Protein AF-A0A3N8ABC1-F1 (afdb_monomer_lite)

Radius of gyration: 19.41 Å; chains: 1; bounding box: 63×40×47 Å

Sequence (238 aa):
MPDSTFAELVAFARASSATRVNADGQTETVGPDVPRIDFDPVTKAGRGLLLEHAGMNTDGSARAADHAAVILNPDWFNPARGVWLVSFEFPGAGTHTVIELTSPAAQFGVRVVDGTVYAFYGDVQFAFDTAIVDQVALVVIACGQTGVRAGRNGVTAQLSAARVQRVTDVRLGESAAAVAQLDGRMVSFRYIGHEASTSEVIAYATPDEWAEISDFVMQTYGDEFLALEAQLDNAING

pLDDT: mean 88.77, std 12.47, range [46.03, 98.38]

Secondary structure (DSSP, 8-state):
-PPPPHHHHEEEE-SS-EEEE-TTS-EEEE-TT---EEE-TTT--EEEEEE--SEE-TTS-EEPPPEEEE---TTT--TTSEEEEEEEEB--SSEEEEEEEE-SS-EEEEEEETTEEEEEETTEEEEEEEPPBTSEEEEEEEEETTEEEEEETTEEEEEESS------EEEESB-TTSS-B--EEEEEEEEE-S---HHHHHHHHS--HHHHHHHHHHHHHTTHHHHHHHHHHHHHH-

Structure (mmCIF, N/CA/C/O backbone):
data_AF-A0A3N8ABC1-F1
#
_entry.id   AF-A0A3N8ABC1-F1
#
loop_
_atom_site.group_PDB
_atom_site.id
_atom_site.type_symbol
_atom_site.label_atom_id
_atom_site.label_alt_id
_atom_site.label_comp_id
_atom_site.label_asym_id
_atom_site.label_entity_id
_atom_site.label_seq_id
_atom_site.pdbx_PDB_ins_code
_atom_site.Cartn_x
_atom_site.Cartn_y
_atom_site.Cartn_z
_atom_site.occupancy
_atom_site.B_iso_or_equiv
_atom_site.auth_seq_id
_atom_site.auth_comp_id
_atom_site.auth_asym_id
_atom_site.auth_atom_id
_atom_site.pdbx_PDB_model_num
ATOM 1 N N . MET A 1 1 ? -11.727 -24.241 -7.291 1.00 46.03 1 MET A N 1
ATOM 2 C CA . MET A 1 1 ? -10.276 -24.360 -7.037 1.00 46.03 1 MET A CA 1
ATOM 3 C C . MET A 1 1 ? -10.072 -24.142 -5.547 1.00 46.03 1 MET A C 1
ATOM 5 O O . MET A 1 1 ? -10.923 -23.463 -4.984 1.00 46.03 1 MET A O 1
ATOM 9 N N . PRO A 1 2 ? -9.063 -24.742 -4.898 1.00 55.25 2 PRO A N 1
ATOM 10 C CA . PRO A 1 2 ? -8.705 -24.322 -3.547 1.00 55.25 2 PRO A CA 1
ATOM 11 C C . PRO A 1 2 ? -8.333 -22.834 -3.560 1.00 55.25 2 PRO A C 1
ATOM 13 O O . PRO A 1 2 ? -7.806 -22.347 -4.564 1.00 55.25 2 PRO A O 1
ATOM 16 N N . ASP A 1 3 ? -8.644 -22.132 -2.476 1.00 71.31 3 ASP A N 1
ATOM 17 C CA . ASP A 1 3 ? -8.234 -20.741 -2.303 1.00 71.31 3 ASP A CA 1
ATOM 18 C C . ASP A 1 3 ? -6.704 -20.666 -2.275 1.00 71.31 3 ASP A C 1
ATOM 20 O O . ASP A 1 3 ? -6.046 -21.487 -1.629 1.00 71.31 3 ASP A O 1
ATOM 24 N N . SER A 1 4 ? -6.136 -19.705 -3.003 1.00 72.88 4 SER A N 1
ATOM 25 C CA . SER A 1 4 ? -4.692 -19.480 -3.011 1.00 72.88 4 SER A CA 1
ATOM 26 C C . SER A 1 4 ? -4.209 -19.077 -1.620 1.00 72.88 4 SER A C 1
ATOM 28 O O . SER A 1 4 ? -4.815 -18.244 -0.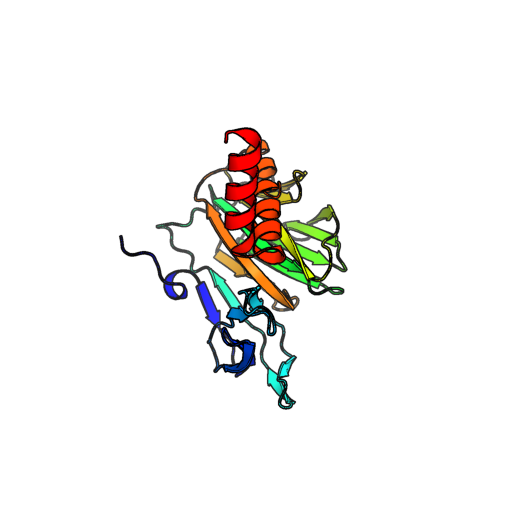944 1.00 72.88 4 SER A O 1
ATOM 30 N N . THR A 1 5 ? -3.086 -19.643 -1.196 1.00 79.12 5 THR A N 1
ATOM 31 C CA . THR A 1 5 ? -2.413 -19.261 0.045 1.00 79.12 5 THR A CA 1
ATOM 32 C C . THR A 1 5 ? -1.697 -17.918 -0.112 1.00 79.12 5 THR A C 1
ATOM 34 O O . THR A 1 5 ? -1.371 -17.490 -1.220 1.00 79.12 5 THR A O 1
ATOM 37 N N . PHE A 1 6 ? -1.383 -17.255 1.007 1.00 76.94 6 PHE A N 1
ATOM 38 C CA . PHE A 1 6 ? -0.616 -16.003 0.983 1.00 76.94 6 PHE A CA 1
ATOM 39 C C . PHE A 1 6 ? 0.717 -16.153 0.233 1.00 76.94 6 PHE A C 1
ATOM 41 O O . PHE A 1 6 ? 1.038 -15.315 -0.601 1.00 76.94 6 PHE A O 1
ATOM 48 N N . ALA A 1 7 ? 1.455 -17.242 0.469 1.00 82.56 7 ALA A N 1
ATOM 49 C CA . ALA A 1 7 ? 2.759 -17.486 -0.153 1.00 82.56 7 ALA A CA 1
ATOM 50 C C . ALA A 1 7 ? 2.687 -17.758 -1.670 1.00 82.56 7 ALA A C 1
ATOM 52 O O . ALA A 1 7 ? 3.699 -17.658 -2.358 1.00 82.56 7 ALA A O 1
ATOM 53 N N . GLU A 1 8 ? 1.507 -18.087 -2.204 1.00 84.56 8 GLU A N 1
ATOM 54 C CA . GLU A 1 8 ? 1.280 -18.232 -3.649 1.00 84.56 8 GLU A CA 1
ATOM 55 C C . GLU A 1 8 ? 0.957 -16.893 -4.328 1.00 84.56 8 GLU A C 1
ATOM 57 O O . GLU A 1 8 ? 1.074 -16.781 -5.548 1.00 84.56 8 GLU A O 1
ATOM 62 N N . LEU A 1 9 ? 0.568 -15.875 -3.553 1.00 86.00 9 LEU A N 1
ATOM 63 C CA . LEU A 1 9 ? 0.169 -14.558 -4.055 1.00 86.00 9 LEU A CA 1
ATOM 64 C C . LEU A 1 9 ? 1.188 -13.462 -3.739 1.00 86.00 9 LEU A C 1
ATOM 66 O O . LEU A 1 9 ? 1.330 -12.516 -4.513 1.00 86.00 9 LEU A O 1
ATOM 70 N N . VAL A 1 10 ? 1.890 -13.577 -2.614 1.00 91.06 10 VAL A N 1
ATOM 71 C CA . VAL A 1 10 ? 2.823 -12.576 -2.101 1.00 91.06 10 VAL A CA 1
ATOM 72 C C . VAL A 1 10 ? 4.135 -13.250 -1.727 1.00 91.06 10 VAL A C 1
ATOM 74 O O . VAL A 1 10 ? 4.192 -14.120 -0.858 1.00 91.06 10 VAL A O 1
ATOM 77 N N . ALA A 1 11 ? 5.207 -12.799 -2.367 1.00 93.75 11 ALA A N 1
ATOM 78 C CA . ALA A 1 11 ? 6.563 -13.065 -1.938 1.00 93.75 11 ALA A CA 1
ATOM 79 C C . ALA A 1 11 ? 6.920 -12.079 -0.822 1.00 93.75 11 ALA A C 1
ATOM 81 O O . ALA A 1 11 ? 6.819 -10.863 -1.000 1.00 93.75 11 ALA A O 1
ATOM 82 N N . PHE A 1 12 ? 7.340 -12.610 0.322 1.00 94.56 12 PHE A N 1
ATOM 83 C CA . PHE A 1 12 ? 7.843 -11.822 1.439 1.00 94.56 12 PHE A CA 1
ATOM 84 C C . PHE A 1 12 ? 9.297 -12.196 1.707 1.00 94.56 12 PHE A C 1
ATOM 86 O O . PHE A 1 12 ? 9.619 -13.382 1.772 1.00 94.56 12 PHE A O 1
ATOM 93 N N . ALA A 1 13 ? 10.159 -11.198 1.877 1.00 94.44 13 ALA A N 1
ATOM 94 C CA . ALA A 1 13 ? 11.557 -11.393 2.229 1.00 94.44 13 ALA A CA 1
ATOM 95 C C . ALA A 1 13 ? 12.001 -10.387 3.297 1.00 94.44 13 ALA A C 1
ATOM 97 O O . ALA A 1 13 ? 11.652 -9.209 3.247 1.00 94.44 13 ALA A O 1
ATOM 98 N N . ARG A 1 14 ? 12.801 -10.855 4.256 1.00 94.88 14 ARG A N 1
ATOM 99 C CA . ARG A 1 14 ? 13.509 -10.026 5.242 1.00 94.88 14 ARG A CA 1
ATOM 100 C C . ARG A 1 14 ? 14.725 -10.795 5.742 1.00 94.88 14 ARG A C 1
ATOM 102 O O . ARG A 1 14 ? 14.587 -11.872 6.312 1.00 94.88 14 ARG A O 1
ATOM 109 N N . ALA A 1 15 ? 15.906 -10.188 5.646 1.00 93.81 15 ALA A N 1
ATOM 110 C CA . ALA A 1 15 ? 17.184 -10.829 5.978 1.00 93.81 15 ALA A CA 1
ATOM 111 C C . ALA A 1 15 ? 17.486 -10.980 7.491 1.00 93.81 15 ALA A C 1
ATOM 113 O O . ALA A 1 15 ? 18.602 -11.343 7.862 1.00 93.81 15 ALA A O 1
ATOM 114 N N . SER A 1 16 ? 16.534 -10.680 8.380 1.00 95.69 16 SER A N 1
ATOM 115 C CA . SER A 1 16 ? 16.722 -10.703 9.837 1.00 95.69 16 SER A CA 1
ATOM 116 C C . SER A 1 16 ? 15.464 -11.157 10.578 1.00 95.69 16 SER A C 1
ATOM 118 O O . SER A 1 16 ? 14.355 -11.136 10.037 1.00 95.69 16 SER A O 1
ATOM 120 N N . SER A 1 17 ? 15.615 -11.490 1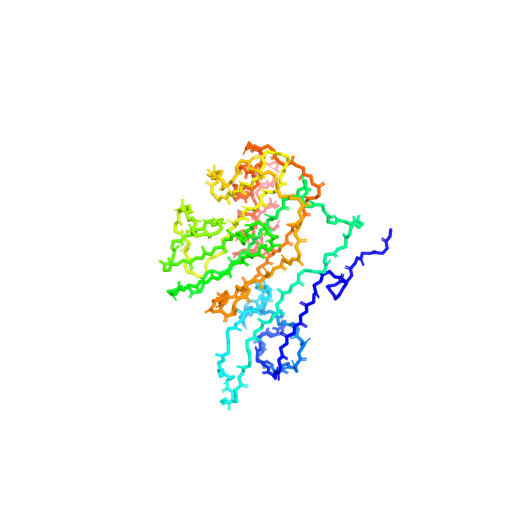1.861 1.00 95.94 17 SER A N 1
ATOM 121 C CA . SER A 1 17 ? 14.480 -11.562 12.780 1.00 95.94 17 SER A CA 1
ATOM 122 C C . SER A 1 17 ? 13.873 -10.180 13.029 1.00 95.94 17 SER A C 1
ATOM 124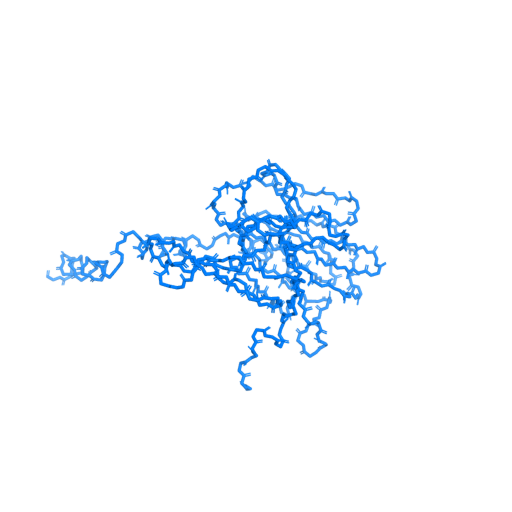 O O . SER A 1 17 ? 14.557 -9.158 12.888 1.00 95.94 17 SER A O 1
ATOM 126 N N . ALA A 1 18 ? 12.597 -10.156 13.409 1.00 96.56 18 ALA A N 1
ATOM 127 C CA . ALA A 1 18 ? 11.893 -8.935 13.781 1.00 96.56 18 ALA A CA 1
ATOM 128 C C . ALA A 1 18 ? 10.782 -9.196 14.803 1.00 96.56 18 ALA A C 1
ATOM 130 O O . ALA A 1 18 ? 10.315 -10.327 14.930 1.00 96.56 18 ALA A O 1
ATOM 131 N N . THR A 1 19 ? 10.347 -8.160 15.520 1.00 95.50 19 THR A N 1
ATOM 132 C CA . THR A 1 19 ? 9.249 -8.266 16.492 1.00 95.50 19 THR A CA 1
ATOM 133 C C . THR A 1 19 ? 7.888 -7.927 15.878 1.00 95.50 19 THR A C 1
ATOM 135 O O . THR A 1 19 ? 7.805 -7.173 14.905 1.00 95.50 19 THR A O 1
ATOM 138 N N . ARG A 1 20 ? 6.816 -8.500 16.430 1.00 95.88 20 ARG A N 1
ATOM 139 C CA . ARG A 1 20 ? 5.410 -8.128 16.177 1.00 95.88 20 ARG A CA 1
ATOM 140 C C . ARG A 1 20 ? 4.577 -8.352 17.437 1.00 95.88 20 ARG A C 1
ATOM 142 O O . ARG A 1 20 ? 5.023 -9.090 18.317 1.00 95.88 20 ARG A O 1
ATOM 149 N N . VAL A 1 21 ? 3.376 -7.786 17.506 1.00 97.06 21 VAL A N 1
ATOM 150 C CA . VAL A 1 21 ? 2.361 -8.199 18.485 1.00 97.06 21 VAL A CA 1
ATOM 151 C C . VAL A 1 21 ? 1.553 -9.348 17.883 1.00 97.06 21 VAL A C 1
ATOM 153 O O . VAL A 1 21 ? 1.083 -9.245 16.754 1.00 97.06 21 VAL A O 1
ATOM 156 N N . ASN A 1 22 ? 1.425 -10.461 18.603 1.00 97.25 22 ASN A N 1
ATOM 157 C CA . ASN A 1 22 ? 0.675 -11.635 18.157 1.00 97.25 22 ASN A CA 1
ATOM 158 C C . ASN A 1 22 ? -0.814 -11.563 18.546 1.00 97.25 22 ASN A C 1
ATOM 160 O O . ASN A 1 22 ? -1.244 -10.651 19.249 1.00 97.25 22 ASN A O 1
ATOM 164 N N . ALA A 1 23 ? -1.603 -12.552 18.119 1.00 96.44 23 ALA A N 1
ATOM 165 C CA . ALA A 1 23 ? -3.047 -12.602 18.372 1.00 96.44 23 ALA A CA 1
ATOM 166 C C . ALA A 1 23 ? -3.432 -12.670 19.866 1.00 96.44 23 ALA A C 1
ATOM 168 O O . ALA A 1 23 ? -4.570 -12.375 20.224 1.00 96.44 23 ALA A O 1
ATOM 169 N N . ASP A 1 24 ? -2.493 -13.020 20.749 1.00 96.81 24 ASP A N 1
ATOM 170 C CA . ASP A 1 24 ? -2.701 -13.005 22.200 1.00 96.81 24 ASP A CA 1
ATOM 171 C C . ASP A 1 24 ? -2.417 -11.629 22.830 1.00 96.81 24 ASP A C 1
ATOM 173 O O . ASP A 1 24 ? -2.618 -11.450 24.035 1.00 96.81 24 ASP A O 1
ATOM 177 N N . GLY A 1 25 ? -1.974 -10.651 22.031 1.00 95.94 25 GLY A N 1
ATOM 178 C CA . GLY A 1 25 ? -1.570 -9.316 22.470 1.00 95.94 25 GLY A CA 1
ATOM 179 C C . GLY A 1 25 ? -0.139 -9.251 23.016 1.00 95.94 25 GLY A C 1
ATOM 180 O O . GLY A 1 25 ? 0.217 -8.295 23.702 1.00 95.94 25 GLY A O 1
ATOM 181 N N . GLN A 1 26 ? 0.692 -10.266 22.748 1.00 96.81 26 GLN A N 1
ATOM 182 C CA . GLN A 1 26 ? 2.064 -10.357 23.254 1.00 96.81 26 GLN A CA 1
ATOM 183 C C . GLN A 1 26 ? 3.092 -10.047 22.166 1.00 96.81 26 GLN A C 1
ATOM 185 O O . GLN A 1 26 ? 2.941 -10.461 21.017 1.00 96.81 26 GLN A O 1
ATOM 190 N N . THR A 1 27 ? 4.176 -9.363 22.536 1.00 96.25 27 THR A N 1
ATOM 191 C CA . THR A 1 27 ? 5.322 -9.182 21.639 1.00 96.25 27 THR A CA 1
ATOM 192 C C . THR A 1 27 ? 6.057 -10.505 21.453 1.00 96.25 27 THR A C 1
ATOM 194 O O . THR A 1 27 ? 6.493 -11.119 22.427 1.00 96.25 27 THR A O 1
ATOM 197 N N . GLU A 1 28 ? 6.267 -10.907 20.204 1.00 95.88 28 GLU A N 1
ATOM 198 C CA . GLU A 1 28 ? 7.070 -12.074 19.842 1.00 95.88 28 GLU A CA 1
ATOM 199 C C . GLU A 1 28 ? 8.106 -11.732 18.770 1.00 95.88 28 GLU A C 1
ATOM 201 O O . GLU A 1 28 ? 7.919 -10.807 17.977 1.00 95.88 28 GLU A O 1
ATOM 206 N N . THR A 1 29 ? 9.189 -12.507 18.726 1.00 95.88 29 THR A N 1
ATOM 207 C CA . THR A 1 29 ? 10.198 -12.426 17.667 1.00 95.88 29 THR A CA 1
ATOM 208 C C . THR A 1 29 ? 9.910 -13.481 16.610 1.00 95.88 29 THR A C 1
ATOM 210 O O . THR A 1 29 ? 9.877 -14.675 16.904 1.00 95.88 29 THR A O 1
ATOM 213 N N . VAL A 1 30 ? 9.765 -13.049 15.361 1.00 96.38 30 VAL A N 1
ATOM 214 C CA . VAL A 1 30 ? 9.660 -13.926 14.196 1.00 96.38 30 VAL A CA 1
ATOM 215 C C . VAL A 1 30 ? 10.983 -13.980 13.437 1.00 96.38 30 VAL A C 1
ATOM 217 O O . VAL A 1 30 ? 11.770 -13.031 13.451 1.00 96.38 30 VAL A O 1
ATOM 220 N N . GLY A 1 31 ? 11.237 -15.109 12.777 1.00 96.19 31 GLY A N 1
ATOM 221 C CA . GLY A 1 31 ? 12.455 -15.323 11.998 1.00 96.19 31 GLY A CA 1
ATOM 222 C C . GLY A 1 31 ? 12.540 -14.485 10.710 1.00 96.19 31 GLY A C 1
ATOM 223 O O . GLY A 1 31 ? 11.614 -13.731 10.378 1.00 96.19 31 GLY A O 1
ATOM 224 N N . PRO A 1 32 ? 13.657 -14.623 9.974 1.00 95.62 32 PRO A N 1
ATOM 225 C CA . PRO A 1 32 ? 13.788 -14.139 8.599 1.00 95.62 32 PRO A CA 1
ATOM 226 C C . PRO A 1 32 ? 12.670 -14.668 7.701 1.00 95.62 32 PRO A C 1
ATOM 228 O O . PRO A 1 32 ? 12.160 -15.761 7.935 1.00 95.62 32 PRO A O 1
ATOM 231 N N . ASP A 1 33 ? 12.295 -13.884 6.691 1.00 95.38 33 ASP A N 1
ATOM 232 C CA . ASP A 1 33 ? 11.297 -14.244 5.669 1.00 95.38 33 ASP A CA 1
ATOM 233 C C . ASP A 1 33 ? 9.906 -14.645 6.211 1.00 95.38 33 ASP A C 1
ATOM 235 O O . ASP A 1 33 ? 9.091 -15.229 5.499 1.00 95.38 33 ASP A O 1
ATOM 239 N N . VAL A 1 34 ? 9.597 -14.295 7.466 1.00 94.69 34 VAL A N 1
ATOM 240 C CA . VAL A 1 34 ? 8.275 -14.506 8.074 1.00 94.69 34 VAL A CA 1
ATOM 241 C C . VAL A 1 34 ? 7.470 -13.199 8.055 1.00 94.69 34 VAL A C 1
ATOM 243 O O . VAL A 1 34 ? 7.866 -12.239 8.739 1.00 94.69 34 VAL A O 1
ATOM 246 N N . PRO A 1 35 ? 6.324 -13.156 7.338 1.00 94.44 35 PRO A N 1
ATOM 247 C CA . PRO A 1 35 ? 5.395 -12.032 7.375 1.00 94.44 35 PRO A CA 1
ATOM 248 C C . PRO A 1 35 ? 4.915 -11.716 8.795 1.00 94.44 35 PRO A C 1
ATOM 250 O O . PRO A 1 35 ? 4.618 -12.605 9.602 1.00 94.44 35 PRO A O 1
ATOM 253 N N . ARG A 1 36 ? 4.794 -10.425 9.104 1.00 95.00 36 ARG A N 1
ATOM 254 C CA . ARG A 1 36 ? 4.375 -9.942 10.423 1.00 95.00 36 ARG A CA 1
ATOM 255 C C . ARG A 1 36 ? 2.935 -9.455 10.385 1.00 95.00 36 ARG A C 1
ATOM 257 O O . ARG A 1 36 ? 2.693 -8.294 10.096 1.00 95.00 36 ARG A O 1
ATOM 264 N N . ILE A 1 37 ? 1.988 -10.347 10.665 1.00 95.62 37 ILE A N 1
ATOM 265 C CA . ILE A 1 37 ? 0.607 -9.938 10.938 1.00 95.62 37 ILE A CA 1
ATOM 266 C C . ILE A 1 37 ? 0.563 -9.392 12.364 1.00 95.62 37 ILE A C 1
ATOM 268 O O . ILE A 1 37 ? 0.831 -10.141 13.302 1.00 95.62 37 ILE A O 1
ATOM 272 N N . ASP A 1 38 ? 0.313 -8.093 12.490 1.00 96.06 38 ASP A N 1
ATOM 273 C CA . ASP A 1 38 ? 0.344 -7.351 13.751 1.00 96.06 38 ASP A CA 1
ATOM 274 C C . ASP A 1 38 ? -1.060 -7.247 14.349 1.00 96.06 38 ASP A C 1
ATOM 276 O O . ASP A 1 38 ? -2.066 -7.245 13.629 1.00 96.06 38 ASP A O 1
ATOM 280 N N . PHE A 1 39 ? -1.123 -7.152 15.671 1.00 95.38 39 PHE A N 1
ATOM 281 C CA . PHE A 1 39 ? -2.366 -7.088 16.431 1.00 95.38 39 PHE A CA 1
ATOM 282 C C . PHE A 1 39 ? -2.323 -5.930 17.422 1.00 95.38 39 PHE A C 1
ATOM 284 O O . PHE A 1 39 ? -1.264 -5.483 17.858 1.00 95.38 39 PHE A O 1
ATOM 291 N N . ASP A 1 40 ? -3.490 -5.427 17.794 1.00 92.88 40 ASP A N 1
ATOM 292 C CA . ASP A 1 40 ? -3.586 -4.497 18.906 1.00 92.88 40 ASP A CA 1
ATOM 293 C C . ASP A 1 40 ? -3.315 -5.239 20.234 1.00 92.88 40 ASP A C 1
ATOM 295 O O . ASP A 1 40 ? -3.964 -6.250 20.510 1.00 92.88 40 ASP A O 1
ATOM 299 N N . PRO A 1 41 ? -2.375 -4.779 21.080 1.00 94.06 41 PRO A N 1
ATOM 300 C CA . PRO A 1 41 ? -1.980 -5.508 22.287 1.00 94.06 41 PRO A CA 1
ATOM 301 C C . PRO A 1 41 ? -3.066 -5.547 23.374 1.00 94.06 41 PRO A C 1
ATOM 303 O O . PRO A 1 41 ? -2.966 -6.347 24.304 1.00 94.06 41 PRO A O 1
ATOM 306 N N . VAL A 1 42 ? -4.090 -4.691 23.284 1.00 94.06 42 VAL A N 1
ATOM 307 C CA . VAL A 1 42 ? -5.173 -4.591 24.272 1.00 94.06 42 VAL A CA 1
ATOM 308 C C . VAL A 1 42 ? -6.425 -5.303 23.767 1.00 94.06 42 VAL A C 1
ATOM 310 O O . VAL A 1 42 ? -6.948 -6.194 24.434 1.00 94.06 42 VAL A O 1
ATOM 313 N N . THR A 1 43 ? -6.895 -4.929 22.580 1.00 94.19 43 THR A N 1
ATOM 314 C CA . THR A 1 43 ? -8.132 -5.439 21.971 1.00 94.19 43 THR A CA 1
ATOM 315 C C . THR A 1 43 ? -7.930 -6.747 21.217 1.00 94.19 43 THR A C 1
ATOM 317 O O . THR A 1 43 ? -8.906 -7.440 20.943 1.00 94.19 43 THR A O 1
ATOM 320 N N . LYS A 1 44 ? -6.679 -7.110 20.894 1.00 93.19 44 LYS A N 1
ATOM 321 C CA . LYS A 1 44 ? -6.314 -8.301 20.106 1.00 93.19 44 LYS A CA 1
ATOM 322 C C . LYS A 1 44 ? -6.900 -8.303 18.694 1.00 93.19 44 LYS A C 1
ATOM 324 O O . LYS A 1 44 ? -6.913 -9.338 18.030 1.00 93.19 44 LYS A O 1
ATOM 329 N N . ALA A 1 45 ? -7.376 -7.154 18.217 1.00 91.50 45 ALA A N 1
ATOM 330 C CA . ALA A 1 45 ? -7.843 -6.997 16.851 1.00 91.50 45 ALA A CA 1
ATOM 331 C C . ALA A 1 45 ? -6.653 -7.045 15.881 1.00 91.50 45 ALA A C 1
ATOM 333 O O . ALA A 1 45 ? -5.599 -6.466 16.151 1.00 91.50 45 ALA A O 1
ATOM 334 N N . GLY A 1 46 ? -6.813 -7.736 14.751 1.00 92.44 46 GLY A N 1
ATOM 335 C CA . GLY A 1 46 ? -5.798 -7.755 13.697 1.00 92.44 46 GLY A CA 1
ATOM 336 C C . GLY A 1 46 ? -5.662 -6.378 13.048 1.00 92.44 46 GLY A C 1
ATOM 337 O O . GLY A 1 46 ? -6.660 -5.785 12.650 1.00 92.44 46 GLY A O 1
ATOM 338 N N . ARG A 1 47 ? -4.430 -5.878 12.925 1.00 93.12 47 ARG A N 1
ATOM 339 C CA . ARG A 1 47 ? -4.122 -4.559 12.338 1.00 93.12 47 ARG A CA 1
ATOM 340 C C . ARG A 1 47 ? -3.586 -4.637 10.909 1.00 93.12 47 ARG A C 1
ATOM 342 O O . ARG A 1 47 ? -3.557 -3.630 10.213 1.00 93.12 47 ARG A O 1
ATOM 349 N N . GLY A 1 48 ? -3.172 -5.821 10.460 1.00 94.75 48 GLY A N 1
ATOM 350 C CA . GLY A 1 48 ? -2.683 -6.063 9.100 1.00 94.75 48 GLY A CA 1
ATOM 351 C C . GLY A 1 48 ? -1.214 -6.478 9.046 1.00 94.75 48 GLY A C 1
ATOM 352 O O . GLY A 1 48 ? -0.615 -6.851 10.054 1.00 94.75 48 GLY A O 1
ATOM 353 N N . LEU A 1 49 ? -0.638 -6.447 7.845 1.00 96.25 49 LEU A N 1
ATOM 354 C CA . LEU A 1 49 ? 0.766 -6.777 7.606 1.00 96.25 49 LEU A CA 1
ATOM 355 C C . LEU A 1 49 ? 1.653 -5.578 7.965 1.00 96.25 49 LEU A C 1
ATOM 357 O O . LEU A 1 49 ? 1.603 -4.547 7.297 1.00 96.25 49 LEU A O 1
ATOM 361 N N . LEU A 1 50 ? 2.477 -5.728 8.997 1.00 96.25 50 LEU A N 1
ATOM 362 C CA . LEU A 1 50 ? 3.485 -4.753 9.399 1.00 96.25 50 LEU A CA 1
ATOM 363 C C . LEU A 1 50 ? 4.653 -4.759 8.408 1.00 96.25 50 LEU A C 1
ATOM 365 O O . LEU A 1 50 ? 5.270 -5.805 8.179 1.00 96.25 50 LEU A O 1
ATOM 369 N N . LEU A 1 51 ? 4.939 -3.583 7.848 1.00 95.88 51 LEU A N 1
ATOM 370 C CA . LEU A 1 51 ? 6.007 -3.336 6.883 1.00 95.88 51 LEU A CA 1
ATOM 371 C C . LEU A 1 51 ? 6.859 -2.169 7.371 1.00 95.88 51 LEU A C 1
ATOM 373 O O . LEU A 1 51 ? 6.377 -1.040 7.425 1.00 95.88 51 LEU A O 1
ATOM 377 N N . GLU A 1 52 ? 8.118 -2.432 7.700 1.00 94.06 52 GLU A N 1
ATOM 378 C CA . GLU A 1 52 ? 9.023 -1.441 8.282 1.00 94.06 52 GLU A CA 1
ATOM 379 C C . GLU A 1 52 ? 10.396 -1.428 7.613 1.00 94.06 52 GLU A C 1
ATOM 381 O O . GLU A 1 52 ? 10.914 -2.458 7.179 1.00 94.06 52 GLU A O 1
ATOM 386 N N . HIS A 1 53 ? 11.016 -0.252 7.610 1.00 93.12 53 HIS A N 1
ATOM 387 C CA . HIS A 1 53 ? 12.392 -0.041 7.198 1.00 93.12 53 HIS A CA 1
ATOM 388 C C . HIS A 1 53 ? 13.386 -0.747 8.125 1.00 93.12 53 HIS A C 1
ATOM 390 O O . HIS A 1 53 ? 13.074 -1.216 9.233 1.00 93.12 53 HIS A O 1
ATOM 396 N N . ALA A 1 54 ? 14.635 -0.787 7.662 1.00 93.12 54 ALA A N 1
ATOM 397 C CA . ALA A 1 54 ? 15.746 -1.283 8.451 1.00 93.12 54 ALA A CA 1
ATOM 398 C C . ALA A 1 54 ? 15.904 -0.453 9.734 1.00 93.12 54 ALA A C 1
ATOM 400 O O . ALA A 1 54 ? 16.040 0.763 9.681 1.00 93.12 54 ALA A O 1
ATOM 401 N N . GLY A 1 55 ? 15.915 -1.104 10.889 1.00 92.75 55 GLY A N 1
ATOM 402 C CA . GLY A 1 55 ? 15.877 -0.427 12.181 1.00 92.75 55 GLY A CA 1
ATOM 403 C C . GLY A 1 55 ? 16.448 -1.281 13.301 1.00 92.75 55 GLY A C 1
ATOM 404 O O . GLY A 1 55 ? 17.381 -2.060 13.098 1.00 92.75 55 GLY A O 1
ATOM 405 N N . MET A 1 56 ? 15.881 -1.136 14.495 1.00 93.69 56 MET A N 1
ATOM 406 C CA . MET A 1 56 ? 16.233 -1.934 15.667 1.00 93.69 56 MET A CA 1
ATOM 407 C C . MET A 1 56 ? 14.993 -2.625 16.229 1.00 93.69 56 MET A C 1
ATOM 409 O O . MET A 1 56 ? 13.920 -2.033 16.312 1.00 93.69 56 MET A O 1
ATOM 413 N N . ASN A 1 57 ? 15.159 -3.881 16.626 1.00 90.19 57 ASN A N 1
ATOM 414 C CA . ASN A 1 57 ? 14.170 -4.633 17.385 1.00 90.19 57 ASN A CA 1
ATOM 415 C C . ASN A 1 57 ? 14.106 -4.135 18.835 1.00 90.19 57 ASN A C 1
ATOM 417 O O . ASN A 1 57 ? 15.001 -3.438 19.317 1.00 90.19 57 ASN A O 1
ATOM 421 N N . THR A 1 58 ? 13.068 -4.543 19.568 1.00 87.12 58 THR A N 1
ATOM 422 C CA . THR A 1 58 ? 12.882 -4.173 20.983 1.00 87.12 58 THR A CA 1
ATOM 423 C C . THR A 1 58 ? 14.023 -4.658 21.889 1.00 87.12 58 THR A C 1
ATOM 425 O O . THR A 1 58 ? 14.299 -4.040 22.913 1.00 87.12 58 THR A O 1
ATOM 428 N N . ASP A 1 59 ? 14.713 -5.736 21.508 1.00 87.56 59 ASP A N 1
ATOM 429 C CA . ASP A 1 59 ? 15.892 -6.266 22.205 1.00 87.56 59 ASP A CA 1
ATOM 430 C C . ASP A 1 59 ? 17.214 -5.568 21.813 1.00 87.56 59 ASP A C 1
ATOM 432 O O . ASP A 1 59 ? 18.279 -5.936 22.308 1.00 87.56 59 ASP A O 1
ATOM 436 N N . GLY A 1 60 ? 17.158 -4.564 20.931 1.00 91.19 60 GLY A N 1
ATOM 437 C CA . GLY A 1 60 ? 18.311 -3.814 20.432 1.00 91.19 60 GLY A CA 1
ATOM 438 C C . GLY A 1 60 ? 19.053 -4.472 19.264 1.00 91.19 60 GLY A C 1
ATOM 439 O O . GLY A 1 60 ? 20.033 -3.907 18.777 1.00 91.19 60 GLY A O 1
ATOM 440 N N . SER A 1 61 ? 18.616 -5.642 18.788 1.00 92.56 61 SER A N 1
ATOM 441 C CA . SER A 1 61 ? 19.200 -6.270 17.598 1.00 92.56 61 SER A CA 1
ATOM 442 C C . SER A 1 61 ? 18.820 -5.522 16.314 1.00 92.56 61 SER A C 1
ATOM 444 O O . SER A 1 61 ? 17.748 -4.925 16.215 1.00 92.56 61 SER A O 1
ATOM 446 N N . ALA A 1 62 ? 19.703 -5.541 15.312 1.00 94.38 62 ALA A N 1
ATOM 447 C CA . ALA A 1 62 ? 19.435 -4.906 14.025 1.00 94.38 62 ALA A CA 1
ATOM 448 C C . ALA A 1 62 ? 18.310 -5.632 13.268 1.00 94.38 62 ALA A C 1
ATOM 450 O O . ALA A 1 62 ? 18.288 -6.863 13.188 1.00 94.38 62 ALA A O 1
ATOM 451 N N . ARG A 1 63 ? 17.413 -4.851 12.666 1.00 94.06 63 ARG A N 1
ATOM 452 C CA . ARG A 1 63 ? 16.308 -5.312 11.825 1.00 94.06 63 ARG A CA 1
ATOM 453 C C . ARG A 1 63 ? 16.548 -4.867 10.383 1.00 94.06 63 ARG A C 1
ATOM 455 O O . ARG A 1 63 ? 16.827 -3.696 10.149 1.00 94.06 63 ARG A O 1
ATOM 462 N N . ALA A 1 64 ? 16.433 -5.775 9.420 1.00 94.75 64 ALA A N 1
ATOM 463 C CA . ALA A 1 64 ? 16.417 -5.451 7.995 1.00 94.75 64 ALA A CA 1
ATOM 464 C C . ALA A 1 64 ? 15.040 -4.914 7.566 1.00 94.75 64 ALA A C 1
ATOM 466 O O . ALA A 1 64 ? 14.040 -5.179 8.229 1.00 94.75 64 ALA A O 1
ATOM 467 N N . ALA A 1 65 ? 15.001 -4.182 6.454 1.00 94.44 65 ALA A N 1
ATOM 468 C CA . ALA A 1 65 ? 13.755 -3.747 5.830 1.00 94.44 65 ALA A CA 1
ATOM 469 C C . ALA A 1 65 ? 12.891 -4.947 5.401 1.00 94.44 65 ALA A C 1
ATOM 471 O O . ALA A 1 65 ? 13.426 -5.998 5.029 1.00 94.44 65 ALA A O 1
ATOM 472 N N . ASP A 1 66 ? 11.569 -4.788 5.448 1.00 95.19 66 ASP A N 1
ATOM 473 C CA . ASP A 1 66 ? 10.642 -5.772 4.890 1.00 95.19 66 ASP A CA 1
ATOM 474 C C . ASP A 1 66 ? 10.518 -5.603 3.371 1.00 95.19 66 ASP A C 1
ATOM 476 O O . ASP A 1 66 ? 10.422 -4.490 2.865 1.00 95.19 66 ASP A O 1
ATOM 480 N N . HIS A 1 67 ? 10.439 -6.707 2.637 1.00 94.31 67 HIS A N 1
ATOM 481 C CA . HIS A 1 67 ? 10.177 -6.694 1.202 1.00 94.31 67 HIS A CA 1
ATOM 482 C C . HIS A 1 67 ? 8.933 -7.528 0.926 1.00 94.31 67 HIS A C 1
ATOM 484 O O . HIS A 1 67 ? 8.940 -8.740 1.138 1.00 94.31 67 HIS A O 1
ATOM 490 N N . ALA A 1 68 ? 7.860 -6.891 0.460 1.00 94.81 68 ALA A N 1
ATOM 491 C CA . ALA A 1 68 ? 6.621 -7.565 0.095 1.00 94.81 68 ALA A CA 1
ATOM 492 C C . ALA A 1 68 ? 6.276 -7.250 -1.361 1.00 94.81 68 ALA A C 1
ATOM 494 O O . ALA A 1 68 ? 6.075 -6.094 -1.730 1.00 94.81 68 ALA A O 1
ATOM 495 N N . ALA A 1 69 ? 6.187 -8.285 -2.191 1.00 94.69 69 ALA A N 1
ATOM 496 C CA . ALA A 1 69 ? 5.878 -8.154 -3.606 1.00 94.69 69 ALA A CA 1
ATOM 497 C C . ALA A 1 69 ? 4.825 -9.173 -4.028 1.00 94.69 69 ALA A C 1
ATOM 499 O O . ALA A 1 69 ? 4.814 -10.319 -3.582 1.00 94.69 69 ALA A O 1
ATOM 500 N N . VAL A 1 70 ? 3.937 -8.760 -4.919 1.00 94.56 70 VAL A N 1
ATOM 501 C CA . VAL A 1 70 ? 2.932 -9.643 -5.497 1.00 94.56 70 VAL A CA 1
ATOM 502 C C . VAL A 1 70 ? 3.579 -10.537 -6.554 1.00 94.56 70 VAL A C 1
ATOM 504 O O . VAL A 1 70 ? 4.284 -10.065 -7.447 1.00 94.56 70 VAL A O 1
ATOM 507 N N . ILE A 1 71 ? 3.271 -11.831 -6.510 1.00 92.50 71 ILE A N 1
ATOM 508 C CA . ILE A 1 71 ? 3.712 -12.799 -7.515 1.00 92.50 71 ILE A CA 1
ATOM 509 C C . ILE A 1 71 ? 2.827 -12.671 -8.760 1.00 92.50 71 ILE A C 1
ATOM 511 O O . ILE A 1 71 ? 1.717 -13.196 -8.817 1.00 92.50 71 ILE A O 1
ATOM 515 N N . LEU A 1 72 ? 3.315 -11.969 -9.783 1.00 90.69 72 LEU A N 1
ATOM 516 C CA . LEU A 1 72 ? 2.557 -11.740 -11.015 1.00 90.69 72 LEU A CA 1
ATOM 517 C C . LEU A 1 72 ? 2.511 -13.003 -11.891 1.00 90.69 72 LEU A C 1
ATOM 519 O O . LEU A 1 72 ? 3.532 -13.427 -12.433 1.00 90.69 72 LEU A O 1
ATOM 523 N N . ASN A 1 73 ? 1.312 -13.556 -12.098 1.00 85.75 73 ASN A N 1
ATOM 524 C CA . ASN A 1 73 ? 1.055 -14.638 -13.053 1.00 85.75 73 ASN A CA 1
ATOM 525 C C . ASN A 1 73 ? 0.000 -14.189 -14.093 1.00 85.75 73 ASN A C 1
ATOM 527 O O . ASN A 1 73 ? -1.045 -13.664 -13.696 1.00 85.75 73 ASN A O 1
ATOM 531 N N . PRO A 1 74 ? 0.237 -14.412 -15.406 1.00 81.19 74 PRO A N 1
ATOM 532 C CA . PRO A 1 74 ? -0.754 -14.197 -16.466 1.00 81.19 74 PRO A CA 1
ATOM 533 C C . PRO A 1 74 ? -2.148 -14.798 -16.232 1.00 81.19 74 PRO A C 1
ATOM 535 O O . PRO A 1 74 ? -3.112 -14.287 -16.798 1.00 81.19 74 PRO A O 1
ATOM 538 N N . ASP A 1 75 ? -2.267 -15.858 -15.429 1.00 83.94 75 ASP A N 1
ATOM 539 C CA . ASP A 1 75 ? -3.540 -16.539 -15.156 1.00 83.94 75 ASP A CA 1
ATOM 540 C C . ASP A 1 75 ? -4.555 -15.643 -14.437 1.00 83.94 75 ASP A C 1
ATOM 542 O O . ASP A 1 75 ? -5.762 -15.796 -14.622 1.00 83.94 75 ASP A O 1
ATOM 546 N N . TRP A 1 76 ? -4.077 -14.703 -13.619 1.00 82.44 76 TRP A N 1
ATOM 547 C CA . TRP A 1 76 ? -4.945 -13.863 -12.796 1.00 82.44 76 TRP A CA 1
ATOM 548 C C . TRP A 1 76 ? -4.640 -12.370 -12.917 1.00 82.44 76 TRP A C 1
ATOM 550 O O . TRP A 1 76 ? -5.542 -11.556 -12.726 1.00 82.44 76 TRP A O 1
ATOM 560 N N . PHE A 1 77 ? -3.409 -11.987 -13.264 1.00 88.31 77 PHE A N 1
ATOM 561 C CA . PHE A 1 77 ? -3.009 -10.591 -13.390 1.00 88.31 77 PHE A CA 1
ATOM 562 C C . PHE A 1 77 ? -3.002 -10.133 -14.852 1.00 88.31 77 PHE A C 1
ATOM 564 O O . PHE A 1 77 ? -2.306 -10.693 -15.701 1.00 88.31 77 PHE A O 1
ATOM 571 N N . ASN A 1 78 ? -3.711 -9.038 -15.137 1.00 89.81 78 ASN A N 1
ATOM 572 C CA . ASN A 1 78 ? -3.707 -8.391 -16.442 1.00 89.81 78 ASN A CA 1
ATOM 573 C C . ASN A 1 78 ? -3.377 -6.890 -16.315 1.00 89.81 78 ASN A C 1
ATOM 575 O O . ASN A 1 78 ? -4.211 -6.110 -15.847 1.00 89.81 78 ASN A O 1
ATOM 579 N N . PRO A 1 79 ? -2.205 -6.430 -16.794 1.00 86.75 79 PRO A N 1
ATOM 580 C CA . PRO A 1 79 ? -1.823 -5.018 -16.708 1.00 86.75 79 PRO A CA 1
ATOM 581 C C . PRO A 1 79 ? -2.674 -4.110 -17.608 1.00 86.75 79 PRO A C 1
ATOM 583 O O . PRO A 1 79 ? -2.642 -2.891 -17.468 1.00 86.75 79 PRO A O 1
ATOM 586 N N . ALA A 1 80 ? -3.434 -4.686 -18.543 1.00 89.00 80 ALA A N 1
ATOM 587 C CA . ALA A 1 80 ? -4.322 -3.945 -19.422 1.00 89.00 80 ALA A CA 1
ATOM 588 C C . ALA A 1 80 ? -5.703 -3.678 -18.810 1.00 89.00 80 ALA A C 1
ATOM 590 O O . ALA A 1 80 ? -6.445 -2.892 -19.396 1.00 89.00 80 ALA A O 1
ATOM 591 N N . ARG A 1 81 ? -6.069 -4.379 -17.724 1.00 90.75 81 ARG A N 1
ATOM 592 C CA . ARG A 1 81 ? -7.383 -4.324 -17.061 1.00 90.75 81 ARG A CA 1
ATOM 593 C C . ARG A 1 81 ? -7.226 -4.766 -15.605 1.00 90.75 81 ARG A C 1
ATOM 595 O O . ARG A 1 81 ? -7.307 -5.956 -15.310 1.00 90.75 81 ARG A O 1
ATOM 602 N N . GLY A 1 82 ? -6.947 -3.825 -14.715 1.00 92.62 82 GLY A N 1
ATOM 603 C CA . GLY A 1 82 ? -6.722 -4.145 -13.313 1.00 92.62 82 GLY A CA 1
ATOM 604 C C . GLY A 1 82 ? -6.979 -2.973 -12.388 1.00 92.62 82 GLY A C 1
ATOM 605 O O . GLY A 1 82 ? -6.574 -1.853 -12.691 1.00 92.62 82 GLY A O 1
ATOM 606 N N . VAL A 1 83 ? -7.593 -3.243 -11.242 1.00 95.31 83 VAL A N 1
ATOM 607 C CA . VAL A 1 83 ? -7.777 -2.274 -10.159 1.00 95.31 83 VAL A CA 1
ATOM 608 C C . VAL A 1 83 ? -7.162 -2.832 -8.888 1.00 95.31 83 VAL A C 1
ATOM 610 O O . VAL A 1 83 ? -7.472 -3.949 -8.487 1.00 95.31 83 VAL A O 1
ATOM 613 N N . TRP A 1 84 ? -6.306 -2.042 -8.259 1.00 96.25 84 TRP A N 1
ATOM 614 C CA . TRP A 1 84 ? -5.744 -2.286 -6.942 1.00 96.25 84 TRP A CA 1
ATOM 615 C C . TRP A 1 84 ? -6.470 -1.411 -5.937 1.00 96.25 84 TRP A C 1
ATOM 617 O O . TRP A 1 84 ? -6.517 -0.198 -6.123 1.00 96.25 84 TRP A O 1
ATOM 627 N N . LEU A 1 85 ? -7.020 -2.022 -4.895 1.00 96.25 85 LEU A N 1
ATOM 628 C CA . LEU A 1 85 ? -7.562 -1.333 -3.731 1.00 96.25 85 LEU A CA 1
ATOM 629 C C . LEU A 1 85 ? -6.642 -1.661 -2.566 1.00 96.25 85 LEU A C 1
ATOM 631 O O . LEU A 1 85 ? -6.367 -2.837 -2.318 1.00 96.25 85 LEU A O 1
ATOM 635 N N . VAL A 1 86 ? -6.136 -0.634 -1.898 1.00 97.19 86 VAL A N 1
ATOM 636 C CA . VAL A 1 86 ? -5.129 -0.789 -0.853 1.00 97.19 86 VAL A CA 1
ATOM 637 C C . VAL A 1 86 ? -5.531 0.039 0.355 1.00 97.19 86 VAL A C 1
ATOM 639 O O . VAL A 1 86 ? -5.663 1.258 0.250 1.00 97.19 86 VAL A O 1
ATOM 642 N N . SER A 1 87 ? -5.713 -0.630 1.489 1.00 96.44 87 SER A N 1
ATOM 643 C CA . SER A 1 87 ? -5.950 0.008 2.781 1.00 96.44 87 SER A CA 1
ATOM 644 C C . SER A 1 87 ? -4.677 -0.052 3.611 1.00 96.44 87 SER A C 1
ATOM 646 O O . SER A 1 87 ? -4.095 -1.127 3.769 1.00 96.44 87 SER A O 1
ATOM 648 N N . PHE A 1 88 ? -4.260 1.075 4.173 1.00 96.75 88 PHE A N 1
ATOM 649 C CA . PHE A 1 88 ? -3.049 1.168 4.981 1.00 96.75 88 PHE A CA 1
ATOM 650 C C . PHE A 1 88 ? -3.247 2.091 6.180 1.00 96.75 88 PHE A C 1
ATOM 652 O O . PHE A 1 88 ? -4.034 3.028 6.122 1.00 96.75 88 PHE A O 1
ATOM 659 N N . GLU A 1 89 ? -2.512 1.840 7.253 1.00 95.88 89 GLU A N 1
ATOM 660 C CA . GLU A 1 89 ? -2.394 2.751 8.387 1.00 95.88 89 GLU A CA 1
ATOM 661 C C . GLU A 1 89 ? -1.240 3.725 8.134 1.00 95.88 89 GLU A C 1
ATOM 663 O O . GLU A 1 89 ? -0.124 3.299 7.820 1.00 95.88 89 GLU A O 1
ATOM 668 N N . PHE A 1 90 ? -1.502 5.027 8.248 1.00 94.56 90 PHE A N 1
ATOM 669 C CA . PHE A 1 90 ? -0.480 6.051 8.049 1.00 94.56 90 PHE A CA 1
ATOM 670 C C . PHE A 1 90 ? 0.340 6.273 9.334 1.00 94.56 90 PHE A C 1
ATOM 672 O O . PHE A 1 90 ? -0.235 6.694 10.340 1.00 94.56 90 PHE A O 1
ATOM 679 N N . PRO A 1 91 ? 1.671 6.053 9.322 1.00 93.62 91 PRO A N 1
ATOM 680 C CA . PRO A 1 91 ? 2.472 6.111 10.549 1.00 93.62 91 PRO A CA 1
ATOM 681 C C . PRO A 1 91 ? 2.935 7.515 10.954 1.00 93.62 91 PRO A C 1
ATOM 683 O O . PRO A 1 91 ? 3.474 7.684 12.046 1.00 93.62 91 PRO A O 1
ATOM 686 N N . GLY A 1 92 ? 2.756 8.531 10.102 1.00 94.81 92 GLY A N 1
ATOM 687 C CA . GLY A 1 92 ? 3.147 9.910 10.400 1.00 94.81 92 GLY A CA 1
ATOM 688 C C . GLY A 1 92 ? 4.173 10.507 9.440 1.00 94.81 92 GLY A C 1
ATOM 689 O O . GLY A 1 92 ? 4.213 10.188 8.258 1.00 94.81 92 GLY A O 1
ATOM 690 N N . ALA A 1 93 ? 4.936 11.484 9.930 1.00 94.75 93 ALA A N 1
ATOM 691 C CA . ALA A 1 93 ? 5.840 12.281 9.101 1.00 94.75 93 ALA A CA 1
ATOM 692 C C . ALA A 1 93 ? 6.903 11.425 8.389 1.00 94.75 93 ALA A C 1
ATOM 694 O O . ALA A 1 93 ? 7.387 10.441 8.945 1.00 94.75 93 ALA A O 1
ATOM 695 N N . GLY A 1 94 ? 7.321 11.859 7.199 1.00 94.88 94 GLY A N 1
ATOM 696 C CA . GLY A 1 94 ? 8.216 11.103 6.329 1.00 94.88 94 GLY A CA 1
ATOM 697 C C . GLY A 1 94 ? 7.605 10.785 4.966 1.00 94.88 94 GLY A C 1
ATOM 698 O O . GLY A 1 94 ? 6.523 11.252 4.609 1.00 94.88 94 GLY A O 1
ATOM 699 N N . THR A 1 95 ? 8.346 10.011 4.168 1.00 95.62 95 THR A N 1
ATOM 700 C CA . THR A 1 95 ? 7.888 9.502 2.869 1.00 95.62 95 THR A CA 1
ATOM 701 C C . THR A 1 95 ? 7.622 8.010 2.974 1.00 95.62 95 THR A C 1
ATOM 703 O O . THR A 1 95 ? 8.552 7.231 3.168 1.00 95.62 95 THR A O 1
ATOM 706 N N . HIS A 1 96 ? 6.368 7.627 2.764 1.00 96.44 96 HIS A N 1
ATOM 707 C CA . HIS A 1 96 ? 5.884 6.267 2.948 1.00 96.44 96 HIS A CA 1
ATOM 708 C C . HIS A 1 96 ? 5.277 5.741 1.655 1.00 96.44 96 HIS A C 1
ATOM 710 O O . HIS A 1 96 ? 4.247 6.233 1.193 1.00 96.44 96 HIS A O 1
ATOM 716 N N . THR A 1 97 ? 5.919 4.751 1.040 1.00 97.12 97 THR A N 1
ATOM 717 C CA . THR A 1 97 ? 5.363 4.091 -0.149 1.00 97.12 97 THR A CA 1
ATOM 718 C C . THR A 1 97 ? 4.237 3.165 0.284 1.00 97.12 97 THR A C 1
ATOM 720 O O . THR A 1 97 ? 4.434 2.365 1.189 1.00 97.12 97 THR A O 1
ATOM 723 N N . VAL A 1 98 ? 3.071 3.250 -0.356 1.00 97.62 98 VAL A N 1
ATOM 724 C CA . VAL A 1 98 ? 1.926 2.368 -0.069 1.00 97.62 98 VAL A CA 1
ATOM 725 C C . VAL A 1 98 ? 1.922 1.202 -1.048 1.00 97.62 98 VAL A C 1
ATOM 727 O O . VAL A 1 98 ? 1.969 0.039 -0.659 1.00 97.62 98 VAL A O 1
ATOM 730 N N . ILE A 1 99 ? 1.915 1.514 -2.340 1.00 97.56 99 ILE A N 1
ATOM 731 C CA . ILE A 1 99 ? 1.991 0.536 -3.422 1.00 97.56 99 ILE A CA 1
ATOM 732 C C . ILE A 1 99 ? 2.773 1.150 -4.573 1.00 97.56 99 ILE A C 1
ATOM 734 O O . ILE A 1 99 ? 2.563 2.316 -4.914 1.00 97.56 99 ILE A O 1
ATOM 738 N N . GLU A 1 100 ? 3.639 0.360 -5.194 1.00 97.25 100 GLU A N 1
ATOM 739 C CA . GLU A 1 100 ? 4.367 0.754 -6.395 1.00 97.25 100 GLU A CA 1
ATOM 740 C C . GLU A 1 100 ? 4.300 -0.352 -7.445 1.00 97.25 100 GLU A C 1
ATOM 742 O O . GLU A 1 100 ? 4.556 -1.522 -7.175 1.00 97.25 100 GLU A O 1
ATOM 747 N N . LEU A 1 101 ? 3.965 0.031 -8.671 1.00 96.06 101 LEU A N 1
ATOM 748 C CA . LEU A 1 101 ? 3.973 -0.820 -9.843 1.00 96.06 101 LEU A CA 1
ATOM 749 C C . LEU A 1 101 ? 5.098 -0.363 -10.764 1.00 96.06 101 LEU A C 1
ATOM 751 O O . LEU A 1 101 ? 5.186 0.808 -11.141 1.00 96.06 101 LEU A O 1
ATOM 755 N N . THR A 1 102 ? 5.935 -1.305 -11.184 1.00 95.38 102 THR A N 1
ATOM 756 C CA . THR A 1 102 ? 7.003 -1.038 -12.149 1.00 95.38 102 THR A CA 1
ATOM 757 C C . THR A 1 102 ? 6.590 -1.518 -13.532 1.00 95.38 102 THR A C 1
ATOM 759 O O . THR A 1 102 ? 6.188 -2.668 -13.716 1.00 95.38 102 THR A O 1
ATOM 762 N N . SER A 1 103 ? 6.727 -0.649 -14.531 1.00 93.44 103 SER A N 1
ATOM 763 C CA . SER A 1 103 ? 6.630 -0.996 -15.950 1.00 93.44 103 SER A CA 1
ATOM 764 C C . SER A 1 103 ? 7.883 -0.537 -16.701 1.00 93.44 103 SER A C 1
ATOM 766 O O . SER A 1 103 ? 8.570 0.369 -16.232 1.00 93.44 103 SER A O 1
ATOM 768 N N . PRO A 1 104 ? 8.162 -1.071 -17.906 1.00 91.94 104 PRO A N 1
ATOM 769 C CA . PRO A 1 104 ? 9.248 -0.559 -18.744 1.00 91.94 104 PRO A CA 1
ATOM 770 C C . PRO A 1 104 ? 9.106 0.921 -19.128 1.00 91.94 104 PRO A C 1
ATOM 772 O O . PRO A 1 104 ? 10.089 1.539 -19.518 1.00 91.94 104 PRO A O 1
ATOM 775 N N . ALA A 1 105 ? 7.887 1.471 -19.072 1.00 89.81 105 ALA A N 1
ATOM 776 C CA . ALA A 1 105 ? 7.621 2.863 -19.421 1.00 89.81 105 ALA A CA 1
ATOM 777 C C . ALA A 1 105 ? 7.824 3.813 -18.231 1.00 89.81 105 ALA A C 1
ATOM 779 O O . ALA A 1 105 ? 8.357 4.903 -18.410 1.00 89.81 105 ALA A O 1
ATOM 780 N N . ALA A 1 106 ? 7.374 3.411 -17.041 1.00 93.44 106 ALA A N 1
ATOM 781 C CA . ALA A 1 106 ? 7.461 4.200 -15.816 1.00 93.44 106 ALA A CA 1
ATOM 782 C C . ALA A 1 106 ? 7.171 3.350 -14.569 1.00 93.44 106 ALA A C 1
ATOM 784 O O . ALA A 1 106 ? 6.470 2.333 -14.638 1.00 93.44 106 ALA A O 1
ATOM 785 N N . GLN A 1 107 ? 7.645 3.830 -13.422 1.00 95.44 107 GLN A N 1
ATOM 786 C CA . GLN A 1 107 ? 7.121 3.462 -12.107 1.00 95.44 107 GLN A CA 1
ATOM 787 C C . GLN A 1 107 ? 5.899 4.316 -11.788 1.00 95.44 107 GLN A C 1
ATOM 789 O O . GLN A 1 107 ? 5.856 5.493 -12.144 1.00 95.44 107 GLN A O 1
ATOM 794 N N . PHE A 1 108 ? 4.900 3.740 -11.139 1.00 96.44 108 PHE A N 1
ATOM 795 C CA . PHE A 1 108 ? 3.703 4.467 -10.737 1.00 96.44 108 PHE A CA 1
ATOM 796 C C . PHE A 1 108 ? 3.068 3.821 -9.514 1.00 96.44 108 PHE A C 1
ATOM 798 O O . PHE A 1 108 ? 3.236 2.628 -9.279 1.00 96.44 108 PHE A O 1
ATOM 805 N N . GLY A 1 109 ? 2.322 4.588 -8.733 1.00 97.31 109 GLY A N 1
ATOM 806 C CA . GLY A 1 109 ? 1.792 4.079 -7.477 1.00 97.31 109 GLY A CA 1
ATOM 807 C C . GLY A 1 109 ? 1.236 5.166 -6.581 1.00 97.31 109 GLY A C 1
ATOM 808 O O . GLY A 1 109 ? 0.874 6.246 -7.053 1.00 97.31 109 GLY A O 1
ATOM 809 N N . VAL A 1 110 ? 1.183 4.862 -5.286 1.00 98.12 110 VAL A N 1
ATOM 810 C CA . VAL A 1 110 ? 0.760 5.791 -4.236 1.00 98.12 110 VAL A CA 1
ATOM 811 C C . VAL A 1 110 ? 1.799 5.834 -3.129 1.00 98.12 110 VAL A C 1
ATOM 813 O O . VAL A 1 110 ? 2.314 4.802 -2.694 1.00 98.12 110 VAL A O 1
ATOM 816 N N . ARG A 1 111 ? 2.073 7.043 -2.649 1.00 97.50 111 ARG A N 1
ATOM 817 C CA . ARG A 1 111 ? 2.896 7.304 -1.472 1.00 97.50 111 ARG A CA 1
ATOM 818 C C . ARG A 1 111 ? 2.287 8.413 -0.631 1.00 97.50 111 ARG A C 1
ATOM 820 O O . ARG A 1 111 ? 1.513 9.220 -1.138 1.00 97.50 111 ARG A O 1
ATOM 827 N N . VAL A 1 112 ? 2.675 8.486 0.629 1.00 97.44 112 VAL A N 1
ATOM 828 C CA . VAL A 1 112 ? 2.331 9.590 1.525 1.00 97.4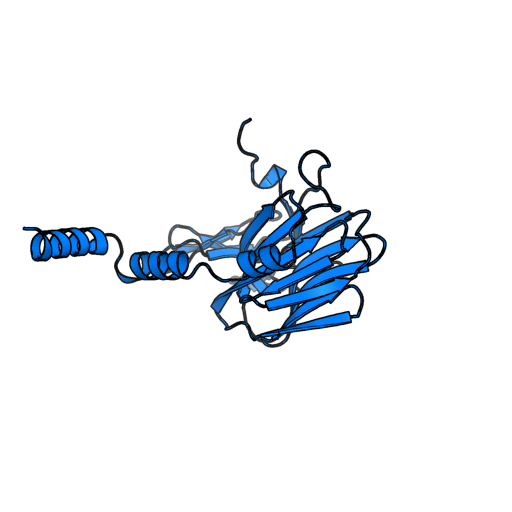4 112 VAL A CA 1
ATOM 829 C C . VAL A 1 112 ? 3.601 10.357 1.854 1.00 97.44 112 VAL A C 1
ATOM 831 O O . VAL A 1 112 ? 4.624 9.741 2.137 1.00 97.44 112 VAL A O 1
ATOM 834 N N . VAL A 1 113 ? 3.558 11.685 1.777 1.00 96.56 113 VAL A N 1
ATOM 835 C CA . VAL A 1 113 ? 4.670 12.563 2.163 1.00 96.56 113 VAL A CA 1
ATOM 836 C C . VAL A 1 113 ? 4.149 13.559 3.183 1.00 96.56 113 VAL A C 1
ATOM 838 O O . VAL A 1 113 ? 3.294 14.382 2.851 1.00 96.56 113 VAL A O 1
ATOM 841 N N . ASP A 1 114 ? 4.628 13.449 4.421 1.00 95.94 114 ASP A N 1
ATOM 842 C CA . ASP A 1 114 ? 4.241 14.314 5.542 1.00 95.94 114 ASP A CA 1
ATOM 843 C C . ASP A 1 114 ? 2.713 14.478 5.663 1.00 95.94 114 ASP A C 1
ATOM 845 O O . ASP A 1 114 ? 2.174 15.575 5.805 1.00 95.94 114 ASP A O 1
ATOM 849 N N . GLY A 1 115 ? 1.997 13.357 5.535 1.00 94.62 115 GLY A N 1
ATOM 850 C CA . GLY A 1 115 ? 0.536 13.278 5.601 1.00 94.62 115 GLY A CA 1
ATOM 851 C C . GLY A 1 115 ? -0.177 13.495 4.273 1.00 94.62 115 GLY A C 1
ATOM 852 O O . GLY A 1 115 ? -1.281 12.991 4.107 1.00 94.62 115 GLY A O 1
ATOM 853 N N . THR A 1 116 ? 0.422 14.163 3.290 1.00 97.56 116 THR A N 1
ATOM 854 C CA . THR A 1 116 ? -0.240 14.359 1.990 1.00 97.56 116 THR A CA 1
ATOM 855 C C . THR A 1 116 ? -0.134 13.095 1.146 1.00 97.56 116 THR A C 1
ATOM 857 O O . THR A 1 116 ? 0.970 12.600 0.902 1.00 97.56 116 THR A O 1
ATOM 860 N N . VAL A 1 117 ? -1.267 12.568 0.678 1.00 98.19 117 VAL A N 1
ATOM 861 C CA . VAL A 1 117 ? -1.290 11.392 -0.197 1.00 98.19 117 VAL A CA 1
ATOM 862 C C . VAL A 1 117 ? -1.048 11.821 -1.639 1.00 98.19 117 VAL A C 1
ATOM 864 O O . VAL A 1 117 ? -1.749 12.676 -2.174 1.00 98.19 117 VAL A O 1
ATOM 867 N N . TYR A 1 118 ? -0.076 11.192 -2.292 1.00 98.31 118 TYR A N 1
ATOM 868 C CA . TYR A 1 118 ? 0.262 11.420 -3.690 1.00 98.31 118 TYR A CA 1
ATOM 869 C C . TYR A 1 118 ? 0.127 10.134 -4.492 1.00 98.31 118 TYR A C 1
ATOM 871 O O . TYR A 1 118 ? 0.762 9.127 -4.178 1.00 98.31 118 TYR A O 1
ATOM 879 N N . ALA A 1 119 ? -0.611 10.197 -5.597 1.00 98.38 119 ALA A N 1
ATOM 880 C CA . ALA A 1 119 ? -0.379 9.271 -6.696 1.00 98.38 119 ALA A CA 1
ATOM 881 C C . ALA A 1 119 ? 0.768 9.778 -7.573 1.00 98.38 119 ALA A C 1
ATOM 883 O O . ALA A 1 119 ? 0.973 10.986 -7.701 1.00 98.38 119 ALA A O 1
ATOM 884 N N . PHE A 1 120 ? 1.516 8.875 -8.197 1.00 97.56 120 PHE A N 1
ATOM 885 C CA . PHE A 1 120 ? 2.633 9.253 -9.062 1.00 97.56 120 PHE A CA 1
ATOM 886 C C . PHE A 1 120 ? 2.732 8.382 -10.312 1.00 97.56 120 PHE A C 1
ATOM 888 O O . PHE A 1 120 ? 2.280 7.238 -10.317 1.00 97.56 120 PHE A O 1
ATOM 895 N N . TYR A 1 121 ? 3.333 8.938 -11.365 1.00 97.00 121 TYR A N 1
ATOM 896 C CA . TYR A 1 121 ? 3.697 8.243 -12.600 1.00 97.00 121 TYR A CA 1
ATOM 897 C C . TYR A 1 121 ? 4.992 8.848 -13.153 1.00 97.00 121 TYR A C 1
ATOM 899 O O . TYR A 1 121 ? 5.018 10.000 -13.592 1.00 97.00 121 TYR A O 1
ATOM 907 N N . GLY A 1 122 ? 6.079 8.079 -13.102 1.00 94.62 122 GLY A N 1
ATOM 908 C CA . GLY A 1 122 ? 7.435 8.602 -13.253 1.00 94.62 122 GLY A CA 1
ATOM 909 C C . GLY A 1 122 ? 7.705 9.680 -12.203 1.00 94.62 122 GLY A C 1
ATOM 910 O O . GLY A 1 122 ? 7.385 9.507 -11.028 1.00 94.62 122 GLY A O 1
ATOM 911 N N . ASP A 1 123 ? 8.225 10.821 -12.648 1.00 93.50 123 ASP A N 1
ATOM 912 C CA . ASP A 1 123 ? 8.536 11.960 -11.775 1.00 93.50 123 ASP A CA 1
ATOM 913 C C . ASP A 1 123 ? 7.318 12.850 -11.465 1.00 93.50 123 ASP A C 1
ATOM 915 O O . ASP A 1 123 ? 7.402 13.769 -10.648 1.00 93.50 123 ASP A O 1
ATOM 919 N N . VAL A 1 124 ? 6.173 12.601 -12.111 1.00 96.44 124 VAL A N 1
ATOM 920 C CA . VAL A 1 124 ? 4.960 13.411 -11.943 1.00 96.44 124 VAL A CA 1
ATOM 921 C C . VAL A 1 124 ? 4.172 12.930 -10.730 1.00 96.44 124 VAL A C 1
ATOM 923 O O . VAL A 1 124 ? 3.937 11.732 -10.571 1.00 96.44 124 VAL A O 1
ATOM 926 N N . GLN A 1 125 ? 3.719 13.874 -9.902 1.00 97.31 125 GLN A N 1
ATOM 927 C CA . GLN A 1 125 ? 2.907 13.616 -8.714 1.00 97.31 125 GLN A CA 1
ATOM 928 C C . GLN A 1 125 ? 1.556 14.328 -8.795 1.00 97.31 125 GLN A C 1
ATOM 930 O O . GLN A 1 125 ? 1.445 15.433 -9.324 1.00 97.31 125 GLN A O 1
ATOM 935 N N . PHE A 1 126 ? 0.541 13.690 -8.224 1.00 98.19 126 PHE A N 1
ATOM 936 C CA . PHE A 1 126 ? -0.837 14.152 -8.161 1.00 98.19 126 PHE A CA 1
ATOM 937 C C . PHE A 1 126 ? -1.279 14.078 -6.704 1.00 98.19 126 PHE A C 1
ATOM 939 O O . PHE A 1 126 ? -1.397 12.985 -6.148 1.00 98.19 126 PHE A O 1
ATOM 946 N N . ALA A 1 127 ? -1.466 15.239 -6.082 1.00 98.00 127 ALA A N 1
ATOM 947 C CA . ALA A 1 127 ? -1.905 15.320 -4.697 1.00 98.00 127 ALA A CA 1
ATOM 948 C C . ALA A 1 127 ? -3.387 14.943 -4.574 1.00 98.00 127 ALA A C 1
ATOM 950 O O . ALA A 1 127 ? -4.218 15.382 -5.373 1.00 98.00 127 ALA A O 1
ATOM 951 N N . PHE A 1 128 ? -3.697 14.164 -3.547 1.00 97.38 128 PHE A N 1
ATOM 952 C CA . PHE A 1 128 ? -5.034 14.014 -2.993 1.00 97.38 128 PHE A CA 1
ATOM 953 C C . PHE A 1 128 ? -5.121 14.829 -1.695 1.00 97.38 128 PHE A C 1
ATOM 955 O O . PHE A 1 128 ? -4.520 15.898 -1.581 1.00 97.38 128 PHE A O 1
ATOM 962 N N . ASP A 1 129 ? -5.899 14.353 -0.735 1.00 95.81 129 ASP A N 1
ATOM 963 C CA . ASP A 1 129 ? -6.016 14.927 0.593 1.00 95.81 129 ASP A CA 1
ATOM 964 C C . ASP A 1 129 ? -4.966 14.358 1.566 1.00 95.81 129 ASP A C 1
ATOM 966 O O . ASP A 1 129 ? -3.999 13.681 1.191 1.00 95.81 129 ASP A O 1
ATOM 970 N N . THR A 1 130 ? -5.150 14.687 2.840 1.00 95.38 130 THR A N 1
ATOM 971 C CA . THR A 1 130 ? -4.259 14.305 3.929 1.00 95.38 130 THR A CA 1
ATOM 972 C C . THR A 1 130 ? -4.715 12.987 4.556 1.00 95.38 130 THR A C 1
ATOM 974 O O . THR A 1 130 ? -5.879 12.829 4.920 1.00 95.38 130 THR A O 1
ATOM 977 N N . ALA A 1 131 ? -3.800 12.034 4.714 1.00 93.81 131 ALA A N 1
ATOM 978 C CA . ALA A 1 131 ? -3.986 10.875 5.575 1.00 93.81 131 ALA A CA 1
ATOM 979 C C . ALA A 1 131 ? -3.792 11.271 7.045 1.00 93.81 131 ALA A C 1
ATOM 981 O O . ALA A 1 131 ? -2.895 12.044 7.386 1.00 93.81 131 ALA A O 1
ATOM 982 N N . ILE A 1 132 ? -4.638 10.730 7.917 1.00 93.00 132 ILE A N 1
ATOM 983 C CA . ILE A 1 132 ? -4.587 10.978 9.357 1.00 93.00 132 ILE A CA 1
ATOM 984 C C . ILE A 1 132 ? -3.759 9.870 10.006 1.00 93.00 132 ILE A C 1
ATOM 986 O O . ILE A 1 132 ? -3.884 8.702 9.643 1.00 93.00 132 ILE A O 1
ATOM 990 N N . VAL A 1 133 ? -2.880 10.255 10.931 1.00 92.56 133 VAL A N 1
ATOM 991 C CA . VAL A 1 133 ? -1.999 9.320 11.644 1.00 92.56 133 VAL A CA 1
ATOM 992 C C . VAL A 1 133 ? -2.833 8.297 12.409 1.00 92.56 133 VAL A C 1
ATOM 994 O O . VAL A 1 133 ? -3.869 8.651 12.971 1.00 92.56 133 VAL A O 1
ATOM 997 N N . ASP A 1 134 ? -2.385 7.042 12.395 1.00 86.69 134 ASP A N 1
ATOM 998 C CA . ASP A 1 134 ? -3.036 5.893 13.037 1.00 86.69 134 ASP A CA 1
ATOM 999 C C . ASP A 1 134 ? -4.460 5.588 12.526 1.00 86.69 134 ASP A C 1
ATOM 1001 O O . ASP A 1 134 ? -5.154 4.740 13.085 1.00 86.69 134 ASP A O 1
ATOM 1005 N N . GLN A 1 135 ? -4.903 6.240 11.444 1.00 89.56 135 GLN A N 1
ATOM 1006 C CA . GLN A 1 135 ? -6.158 5.921 10.769 1.00 89.56 135 GLN A CA 1
ATOM 1007 C C . GLN A 1 135 ? -5.914 5.120 9.496 1.00 89.56 135 GLN A C 1
ATOM 1009 O O . GLN A 1 135 ? -4.916 5.298 8.788 1.00 89.56 135 GLN A O 1
ATOM 1014 N N . VAL A 1 136 ? -6.871 4.244 9.194 1.00 92.69 136 VAL A N 1
ATOM 1015 C CA . VAL A 1 136 ? -6.862 3.464 7.963 1.00 92.69 136 VAL A CA 1
ATOM 1016 C C . VAL A 1 136 ? -7.279 4.356 6.799 1.00 92.69 136 VAL A C 1
ATOM 1018 O O . VAL A 1 136 ? -8.313 5.013 6.810 1.00 92.69 136 VAL A O 1
ATOM 1021 N N . ALA A 1 137 ? -6.450 4.361 5.769 1.00 93.75 137 ALA A N 1
ATOM 1022 C CA . ALA A 1 137 ? -6.615 5.113 4.546 1.00 93.75 137 ALA A CA 1
ATOM 1023 C C . ALA A 1 137 ? -6.790 4.143 3.373 1.00 93.75 137 ALA A C 1
ATOM 1025 O O . ALA A 1 137 ? -5.973 3.244 3.192 1.00 93.75 137 ALA A O 1
ATOM 1026 N N . LEU A 1 138 ? -7.816 4.360 2.545 1.00 95.62 138 LEU A N 1
ATOM 1027 C CA . LEU A 1 138 ? -8.021 3.631 1.290 1.00 95.62 138 LEU A CA 1
ATOM 1028 C C . LEU A 1 138 ? -7.463 4.420 0.101 1.00 95.62 138 LEU A C 1
ATOM 1030 O O . LEU A 1 138 ? -7.663 5.634 -0.018 1.00 95.62 138 LEU A O 1
ATOM 1034 N N . VAL A 1 139 ? -6.772 3.719 -0.793 1.00 97.75 139 VAL A N 1
ATOM 1035 C CA . VAL A 1 139 ? -6.329 4.239 -2.090 1.00 97.75 139 VAL A CA 1
ATOM 1036 C C . VAL A 1 139 ? -6.599 3.226 -3.192 1.00 97.75 139 VAL A C 1
ATOM 1038 O O . VAL A 1 139 ? -6.608 2.014 -2.969 1.00 97.75 139 VAL A O 1
ATOM 1041 N N . VAL A 1 140 ? -6.803 3.739 -4.401 1.00 97.81 140 VAL A N 1
ATOM 1042 C CA . VAL A 1 140 ? -7.100 2.943 -5.590 1.00 97.81 140 VAL A CA 1
ATOM 1043 C C . VAL A 1 140 ? -6.091 3.258 -6.686 1.00 97.81 140 VAL A C 1
ATOM 1045 O O . VAL A 1 140 ? -5.835 4.429 -6.956 1.00 97.81 140 VAL A O 1
ATOM 1048 N N . ILE A 1 141 ? -5.559 2.236 -7.359 1.00 97.56 141 ILE A N 1
ATOM 1049 C CA . ILE A 1 141 ? -4.803 2.368 -8.615 1.00 97.56 141 ILE A CA 1
ATOM 1050 C C . ILE A 1 141 ? -5.465 1.506 -9.685 1.00 97.56 141 ILE A C 1
ATOM 1052 O O . ILE A 1 141 ? -5.560 0.292 -9.538 1.00 97.56 141 ILE A O 1
ATOM 1056 N N . ALA A 1 142 ? -5.876 2.111 -10.796 1.00 96.69 142 ALA A N 1
ATOM 1057 C CA . ALA A 1 142 ? -6.470 1.412 -11.929 1.00 96.69 142 ALA A CA 1
ATOM 1058 C C . ALA A 1 142 ? -5.585 1.519 -13.177 1.00 96.69 142 ALA A C 1
ATOM 1060 O O . ALA A 1 142 ? -5.171 2.610 -13.570 1.00 96.69 142 ALA A O 1
ATOM 1061 N N . CYS A 1 143 ? -5.338 0.382 -13.823 1.00 94.25 143 CYS A N 1
ATOM 1062 C CA . CYS A 1 143 ? -4.694 0.262 -15.128 1.00 94.25 143 CYS A CA 1
ATOM 1063 C C . CYS A 1 143 ? -5.720 -0.237 -16.154 1.00 94.25 143 CYS A C 1
ATOM 1065 O O . CYS A 1 143 ? -6.430 -1.216 -15.913 1.00 94.25 143 CYS A O 1
ATOM 1067 N N . GLY A 1 144 ? -5.789 0.420 -17.309 1.00 91.81 144 GLY A N 1
ATOM 1068 C CA . GLY A 1 144 ? -6.776 0.125 -18.345 1.00 91.81 144 GLY A CA 1
ATOM 1069 C C . GLY A 1 144 ? -6.277 0.408 -19.760 1.00 91.81 144 GLY A C 1
ATOM 1070 O O . GLY A 1 144 ? -5.159 0.889 -19.975 1.00 91.81 144 GLY A O 1
ATOM 1071 N N . GLN A 1 145 ? -7.151 0.196 -20.747 1.00 91.62 145 GLN A N 1
ATOM 1072 C CA . GLN A 1 145 ? -6.914 0.639 -22.126 1.00 91.62 145 GLN A CA 1
ATOM 1073 C C . GLN A 1 145 ? -6.832 2.163 -22.219 1.00 91.62 145 GLN A C 1
ATOM 1075 O O . GLN A 1 145 ? -6.151 2.702 -23.086 1.00 91.62 145 GLN A O 1
ATOM 1080 N N . THR A 1 146 ? -7.493 2.850 -21.289 1.00 91.88 146 THR A N 1
ATOM 1081 C CA . THR A 1 146 ? -7.518 4.312 -21.184 1.00 91.88 146 THR A CA 1
ATOM 1082 C C . THR A 1 146 ? -6.425 4.879 -20.266 1.00 91.88 146 THR A C 1
ATOM 1084 O O . THR A 1 146 ? -6.501 6.036 -19.848 1.00 91.88 146 THR A O 1
ATOM 1087 N N . GLY A 1 147 ? -5.411 4.067 -19.951 1.00 94.50 147 GLY A N 1
ATOM 1088 C CA . GLY A 1 147 ? -4.217 4.462 -19.210 1.00 94.50 147 GLY A CA 1
ATOM 1089 C C . GLY A 1 147 ? -4.267 4.150 -17.717 1.00 94.50 147 GLY A C 1
ATOM 1090 O O . GLY A 1 147 ? -4.831 3.132 -17.318 1.00 94.50 147 GLY A O 1
ATOM 1091 N N . VAL A 1 148 ? -3.621 4.991 -16.906 1.00 96.81 148 VAL A N 1
ATOM 1092 C CA . VAL A 1 148 ? -3.488 4.806 -15.453 1.00 96.81 148 VAL A CA 1
ATOM 1093 C C . VAL A 1 148 ? -4.243 5.896 -14.709 1.00 96.81 148 VAL A C 1
ATOM 1095 O O . VAL A 1 148 ? -4.089 7.084 -15.010 1.00 96.81 148 VAL A O 1
ATOM 1098 N N . ARG A 1 149 ? -5.026 5.487 -13.712 1.00 97.88 149 ARG A N 1
ATOM 1099 C CA . ARG A 1 149 ? -5.726 6.373 -12.782 1.00 97.88 149 ARG A CA 1
ATOM 1100 C C . ARG A 1 149 ? -5.416 6.000 -11.346 1.00 97.88 149 ARG A C 1
ATOM 1102 O O . ARG A 1 149 ? -5.169 4.834 -11.047 1.00 97.88 149 ARG A O 1
ATOM 1109 N N . ALA A 1 150 ? -5.509 6.987 -10.473 1.00 98.31 150 ALA A N 1
ATOM 1110 C CA . ALA A 1 150 ? -5.581 6.777 -9.040 1.00 98.31 150 ALA A CA 1
ATOM 1111 C C . ALA A 1 150 ? -6.888 7.336 -8.485 1.00 98.31 150 ALA A C 1
ATOM 1113 O O . ALA A 1 150 ? -7.502 8.208 -9.110 1.00 98.31 150 ALA A O 1
ATOM 1114 N N . GLY A 1 151 ? -7.294 6.862 -7.314 1.00 97.81 151 GLY A N 1
ATOM 1115 C CA . GLY A 1 151 ? -8.432 7.405 -6.590 1.00 97.81 151 GLY A CA 1
ATOM 1116 C C . GLY A 1 151 ? -8.247 7.366 -5.081 1.00 97.81 151 GLY A C 1
ATOM 1117 O O . GLY A 1 151 ? -7.571 6.482 -4.552 1.00 97.81 151 GLY A O 1
ATOM 1118 N N . ARG A 1 152 ? -8.854 8.342 -4.409 1.00 96.56 152 ARG A N 1
ATOM 1119 C CA . ARG A 1 152 ? -8.959 8.437 -2.952 1.00 96.56 152 ARG A CA 1
ATOM 1120 C C . ARG A 1 152 ? -10.128 9.345 -2.572 1.00 96.56 152 ARG A C 1
ATOM 1122 O O . ARG A 1 152 ? -10.289 10.395 -3.186 1.00 96.56 152 ARG A O 1
ATOM 1129 N N . ASN A 1 153 ? -10.912 8.951 -1.569 1.00 93.88 153 ASN A N 1
ATOM 1130 C CA . ASN A 1 153 ? -12.008 9.732 -0.984 1.00 93.88 153 ASN A CA 1
ATOM 1131 C C . ASN A 1 153 ? -12.962 10.325 -2.033 1.00 93.88 153 ASN A C 1
ATOM 1133 O O . ASN A 1 153 ? -13.256 11.518 -2.046 1.00 93.88 153 ASN A O 1
ATOM 1137 N N . GLY A 1 154 ? -13.388 9.480 -2.977 1.00 93.31 154 GLY A N 1
ATOM 1138 C CA . GLY A 1 154 ? -14.275 9.869 -4.079 1.00 93.31 154 GLY A CA 1
ATOM 1139 C C . GLY A 1 154 ? -13.647 10.800 -5.132 1.00 93.31 154 GLY A C 1
ATOM 1140 O O . GLY A 1 154 ? -14.330 11.240 -6.057 1.00 93.31 154 GLY A O 1
ATOM 1141 N N . VAL A 1 155 ? -12.350 11.098 -5.037 1.00 95.38 155 VAL A N 1
ATOM 1142 C CA . VAL A 1 155 ? -11.588 11.893 -6.009 1.00 95.38 155 VAL A CA 1
ATOM 1143 C C . VAL A 1 155 ? -10.727 10.968 -6.862 1.00 95.38 155 VAL A C 1
ATOM 1145 O O . VAL A 1 155 ? -10.249 9.936 -6.397 1.00 95.38 155 VAL A O 1
ATOM 1148 N N . THR A 1 156 ? -10.500 11.335 -8.124 1.00 97.50 156 THR A N 1
ATOM 1149 C CA . THR A 1 156 ? -9.641 10.584 -9.047 1.00 97.50 156 THR A CA 1
ATOM 1150 C C . THR A 1 156 ? -8.659 11.488 -9.782 1.00 97.50 156 THR A C 1
ATOM 1152 O O . THR A 1 156 ? -8.957 12.644 -10.075 1.00 97.50 156 THR A O 1
ATOM 1155 N N . ALA A 1 157 ? -7.490 10.938 -10.109 1.00 98.06 157 ALA A N 1
ATOM 1156 C CA . ALA A 1 157 ? -6.467 11.573 -10.926 1.00 98.06 157 ALA A CA 1
ATOM 1157 C C . ALA A 1 157 ? -6.117 10.680 -12.125 1.00 98.06 157 ALA A C 1
ATOM 1159 O O . ALA A 1 157 ? -5.857 9.486 -11.965 1.00 98.06 157 ALA A O 1
ATOM 1160 N N . GLN A 1 158 ? -6.073 11.258 -13.330 1.00 97.69 158 GLN A N 1
ATOM 1161 C CA . GLN A 1 158 ? -5.531 10.592 -14.517 1.00 97.69 158 GLN A CA 1
ATOM 1162 C C . GLN A 1 158 ? -4.011 10.770 -14.531 1.00 97.69 158 GLN A C 1
ATOM 1164 O O . GLN A 1 158 ? -3.521 11.858 -14.821 1.00 97.69 158 GLN A O 1
ATOM 1169 N N . LEU A 1 159 ? -3.270 9.698 -14.248 1.00 97.56 159 LEU A N 1
ATOM 1170 C CA . LEU A 1 159 ? -1.809 9.756 -14.154 1.00 97.56 159 LEU A CA 1
ATOM 1171 C C . LEU A 1 159 ? -1.140 9.661 -15.531 1.00 97.56 159 LEU A C 1
ATOM 1173 O O . LEU A 1 159 ? -0.124 10.295 -15.791 1.00 97.56 159 LEU A O 1
ATOM 1177 N N . SER A 1 160 ? -1.723 8.862 -16.426 1.00 96.00 160 SER A N 1
ATOM 1178 C CA . SER A 1 160 ? -1.256 8.696 -17.804 1.00 96.00 160 SER A CA 1
ATOM 1179 C C . SER A 1 160 ? -2.414 8.304 -18.707 1.00 96.00 160 SER A C 1
ATOM 1181 O O . SER A 1 160 ? -3.215 7.461 -18.320 1.00 96.00 160 SER A O 1
ATOM 1183 N N . ALA A 1 161 ? -2.504 8.872 -19.912 1.00 95.06 161 ALA A N 1
ATOM 1184 C CA . ALA A 1 161 ? -3.457 8.434 -20.940 1.00 95.06 161 ALA A CA 1
ATOM 1185 C C . ALA A 1 161 ? -2.952 7.216 -21.739 1.00 95.06 161 ALA A C 1
ATOM 1187 O O . ALA A 1 161 ? -3.709 6.603 -22.490 1.00 95.06 161 ALA A O 1
ATOM 1188 N N . ALA A 1 162 ? -1.670 6.866 -21.596 1.00 92.88 162 ALA A N 1
ATOM 1189 C CA . ALA A 1 162 ? -1.076 5.734 -22.284 1.00 92.88 162 ALA A CA 1
ATOM 1190 C C . ALA A 1 162 ? -1.358 4.437 -21.521 1.00 92.88 162 ALA A C 1
ATOM 1192 O O . ALA A 1 162 ? -1.110 4.336 -20.318 1.00 92.88 162 ALA A O 1
ATOM 1193 N N . ARG A 1 163 ? -1.832 3.417 -22.240 1.00 92.12 163 ARG A N 1
ATOM 1194 C CA . ARG A 1 163 ? -2.003 2.070 -21.691 1.00 92.12 163 ARG A CA 1
ATOM 1195 C C . ARG A 1 163 ? -0.665 1.498 -21.211 1.00 92.12 163 ARG A C 1
ATOM 1197 O O . ARG A 1 163 ? 0.316 1.475 -21.958 1.00 92.12 163 ARG A O 1
ATOM 1204 N N . VAL A 1 164 ? -0.681 0.900 -20.021 1.00 90.25 164 VAL A N 1
ATOM 1205 C CA . VAL A 1 164 ? 0.423 0.080 -19.510 1.00 90.25 164 VAL A CA 1
ATOM 1206 C C . VAL A 1 164 ? 0.434 -1.263 -20.243 1.00 90.25 164 VAL A C 1
ATOM 1208 O O . VAL A 1 164 ? -0.495 -2.063 -20.145 1.00 90.25 164 VAL A O 1
ATOM 1211 N N . GLN A 1 165 ? 1.486 -1.507 -21.026 1.00 88.38 165 GLN A N 1
ATOM 1212 C CA . GLN A 1 165 ? 1.624 -2.750 -21.798 1.00 88.38 165 GLN A CA 1
ATOM 1213 C C . GLN A 1 165 ? 2.032 -3.936 -20.923 1.00 88.38 165 GLN A C 1
ATOM 1215 O O . GLN A 1 165 ? 1.649 -5.071 -21.195 1.00 88.38 165 GLN A O 1
ATOM 1220 N N . ARG A 1 166 ? 2.817 -3.669 -19.878 1.00 91.56 166 ARG A N 1
ATOM 1221 C CA . ARG A 1 166 ? 3.372 -4.674 -18.978 1.00 91.56 166 ARG A CA 1
ATOM 1222 C C . ARG A 1 166 ? 3.636 -4.051 -17.618 1.00 91.56 166 ARG A C 1
ATOM 1224 O O . ARG A 1 166 ? 4.172 -2.951 -17.560 1.00 91.56 166 ARG A O 1
ATOM 1231 N N . VAL A 1 167 ? 3.335 -4.792 -16.562 1.00 94.00 167 VAL A N 1
ATOM 1232 C CA . VAL A 1 167 ? 3.857 -4.546 -15.216 1.00 94.00 167 VAL A CA 1
ATOM 1233 C C . VAL A 1 167 ? 4.807 -5.695 -14.905 1.00 94.00 167 VAL A C 1
ATOM 1235 O O . VAL A 1 167 ? 4.492 -6.852 -15.183 1.00 94.00 167 VAL A O 1
ATOM 1238 N N . THR A 1 168 ? 6.009 -5.366 -14.452 1.00 93.69 168 THR A N 1
ATOM 1239 C CA . THR A 1 168 ? 7.063 -6.332 -14.123 1.00 93.69 168 THR A CA 1
ATOM 1240 C C . THR A 1 168 ? 7.159 -6.598 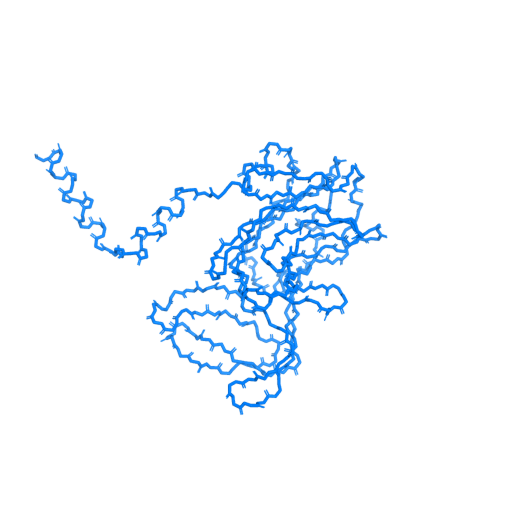-12.636 1.00 93.69 168 THR A C 1
ATOM 1242 O O . THR A 1 168 ? 7.707 -7.626 -12.264 1.00 93.69 168 THR A O 1
ATOM 1245 N N . ASP A 1 169 ? 6.658 -5.678 -11.817 1.00 94.56 169 ASP A N 1
ATOM 1246 C CA . ASP A 1 169 ? 6.750 -5.762 -10.368 1.00 94.56 169 ASP A CA 1
ATOM 1247 C C . ASP A 1 169 ? 5.599 -4.985 -9.729 1.00 94.56 169 ASP A C 1
ATOM 1249 O O . ASP A 1 169 ? 5.216 -3.929 -10.246 1.00 94.56 169 ASP A O 1
ATOM 1253 N N . VAL A 1 170 ? 5.054 -5.507 -8.633 1.00 95.88 170 VAL A N 1
ATOM 1254 C CA . VAL A 1 170 ? 4.075 -4.813 -7.786 1.00 95.88 170 VAL A CA 1
ATOM 1255 C C . VAL A 1 170 ? 4.526 -4.983 -6.347 1.00 95.88 170 VAL A C 1
ATOM 1257 O O . VAL A 1 170 ? 4.429 -6.072 -5.782 1.00 95.88 170 VAL A O 1
ATOM 1260 N N . ARG A 1 171 ? 5.024 -3.896 -5.770 1.00 96.06 171 ARG A N 1
ATOM 1261 C CA . ARG A 1 171 ? 5.551 -3.843 -4.414 1.00 96.06 171 ARG A CA 1
ATOM 1262 C C . ARG A 1 171 ? 4.527 -3.258 -3.464 1.00 96.06 171 ARG A C 1
ATOM 1264 O O . ARG A 1 171 ? 3.848 -2.281 -3.784 1.00 96.06 171 ARG A O 1
ATOM 1271 N N . LEU A 1 172 ? 4.437 -3.867 -2.293 1.00 96.06 172 LEU A N 1
ATOM 1272 C CA . LEU A 1 172 ? 3.556 -3.475 -1.209 1.00 96.06 172 LEU A CA 1
ATOM 1273 C C . LEU A 1 172 ? 4.416 -2.836 -0.127 1.00 96.06 172 LEU A C 1
ATOM 1275 O O . LEU A 1 172 ? 5.297 -3.477 0.438 1.00 96.06 172 LEU A O 1
ATOM 1279 N N . GLY A 1 173 ? 4.164 -1.563 0.147 1.00 95.56 173 GLY A N 1
ATOM 1280 C CA . GLY A 1 173 ? 4.815 -0.841 1.227 1.00 95.56 173 GLY A CA 1
ATOM 1281 C C . GLY A 1 173 ? 6.297 -0.522 1.022 1.00 95.56 173 GLY A C 1
ATOM 1282 O O . GLY A 1 173 ? 6.964 -0.180 1.991 1.00 95.56 173 GLY A O 1
ATOM 1283 N N . GLU A 1 174 ? 6.836 -0.631 -0.193 1.00 93.81 174 GLU A N 1
ATOM 1284 C CA . GLU A 1 174 ? 8.213 -0.231 -0.493 1.00 93.81 174 GLU A CA 1
ATOM 1285 C C . GLU A 1 174 ? 8.366 0.319 -1.916 1.00 93.81 174 GLU A C 1
ATOM 1287 O O . GLU A 1 174 ? 7.655 -0.075 -2.842 1.00 93.81 174 GLU A O 1
ATOM 1292 N N . SER A 1 175 ? 9.322 1.229 -2.090 1.00 89.06 175 SER A N 1
ATOM 1293 C CA . SER A 1 175 ? 9.764 1.694 -3.414 1.00 89.06 175 SER A CA 1
ATOM 1294 C C . SER A 1 175 ? 10.765 0.719 -4.043 1.00 89.06 175 SER A C 1
ATOM 1296 O O . SER A 1 175 ? 11.549 0.104 -3.318 1.00 89.06 175 SER A O 1
ATOM 1298 N N . ALA A 1 176 ? 10.862 0.664 -5.373 1.00 78.12 176 ALA A N 1
ATOM 1299 C CA . ALA A 1 176 ? 11.826 -0.184 -6.080 1.00 78.12 176 ALA A CA 1
ATOM 1300 C C . ALA A 1 176 ? 13.292 0.070 -5.694 1.00 78.12 176 ALA A C 1
ATOM 1302 O O . ALA A 1 176 ? 14.114 -0.847 -5.708 1.00 78.12 176 ALA A O 1
ATOM 1303 N N . ALA A 1 177 ? 13.615 1.315 -5.338 1.00 73.38 177 ALA A N 1
ATOM 1304 C CA . ALA A 1 177 ? 14.940 1.713 -4.877 1.00 73.38 177 ALA A CA 1
ATOM 1305 C C . ALA A 1 177 ? 15.168 1.457 -3.370 1.00 73.38 177 ALA A C 1
ATOM 1307 O O . ALA A 1 177 ? 16.232 1.799 -2.861 1.00 73.38 177 ALA A O 1
ATOM 1308 N N . ALA A 1 178 ? 14.182 0.884 -2.664 1.00 67.06 178 ALA A N 1
ATOM 1309 C CA . ALA A 1 178 ? 14.165 0.667 -1.214 1.00 67.06 178 ALA A CA 1
ATOM 1310 C C . ALA A 1 178 ? 14.508 1.931 -0.392 1.00 67.06 178 ALA A C 1
ATOM 1312 O O . ALA A 1 178 ? 15.080 1.847 0.690 1.00 67.06 178 ALA A O 1
ATOM 1313 N N . VAL A 1 179 ? 14.177 3.117 -0.921 1.00 75.00 179 VAL A N 1
ATOM 1314 C CA . VAL A 1 179 ? 14.460 4.408 -0.268 1.00 75.00 179 VAL A CA 1
ATOM 1315 C C . VAL A 1 179 ? 13.330 4.806 0.682 1.00 75.00 179 VAL A C 1
ATOM 1317 O O . VAL A 1 179 ? 13.578 5.486 1.672 1.00 75.00 179 VAL A O 1
ATOM 1320 N N . ALA A 1 180 ? 12.097 4.381 0.390 1.00 88.19 180 ALA A N 1
ATOM 1321 C CA . ALA A 1 180 ? 10.913 4.680 1.189 1.00 88.19 180 ALA A CA 1
ATOM 1322 C C . ALA A 1 180 ? 10.093 3.415 1.462 1.00 88.19 180 ALA A C 1
ATOM 1324 O O . ALA A 1 180 ? 9.711 2.707 0.521 1.00 88.19 180 ALA A O 1
ATOM 1325 N N . GLN A 1 181 ? 9.790 3.190 2.739 1.00 94.06 181 GLN A N 1
ATOM 1326 C CA . GLN A 1 181 ? 8.984 2.088 3.255 1.00 94.06 181 GLN A CA 1
ATOM 1327 C C . GLN A 1 181 ? 7.684 2.629 3.856 1.00 94.06 181 GLN A C 1
ATOM 1329 O O . GLN A 1 181 ? 7.635 3.776 4.295 1.00 94.06 181 GLN A O 1
ATOM 1334 N N . LEU A 1 182 ? 6.623 1.824 3.878 1.00 95.75 182 LEU A N 1
ATOM 1335 C CA . LEU A 1 182 ? 5.356 2.200 4.494 1.00 95.75 182 LEU A CA 1
ATOM 1336 C C . LEU A 1 182 ? 5.530 2.577 5.962 1.00 95.75 182 LEU A C 1
ATOM 1338 O O . LEU A 1 182 ? 4.891 3.524 6.384 1.00 95.75 182 LEU A O 1
ATOM 1342 N N . ASP A 1 183 ? 6.377 1.857 6.704 1.00 94.94 183 ASP A N 1
ATOM 1343 C CA . ASP A 1 183 ? 6.599 2.025 8.149 1.00 94.94 183 ASP A CA 1
ATOM 1344 C C . ASP A 1 183 ? 5.325 1.955 8.988 1.00 94.94 183 ASP A C 1
ATOM 1346 O O . ASP A 1 183 ? 5.191 2.607 10.017 1.00 94.94 183 ASP A O 1
ATOM 1350 N N . GLY A 1 184 ? 4.387 1.131 8.541 1.00 94.88 184 GLY A N 1
ATOM 1351 C CA . GLY A 1 184 ? 3.055 1.016 9.108 1.00 94.88 184 GLY A CA 1
ATOM 1352 C C . GLY A 1 184 ? 2.427 -0.322 8.754 1.00 94.88 184 GLY A C 1
ATOM 1353 O O . GLY A 1 184 ? 3.118 -1.291 8.421 1.00 94.88 184 GLY A O 1
ATOM 1354 N N . ARG A 1 185 ? 1.095 -0.384 8.828 1.00 96.25 185 ARG A N 1
ATOM 1355 C CA . ARG A 1 185 ? 0.348 -1.604 8.512 1.00 96.25 185 ARG A CA 1
ATOM 1356 C C . ARG A 1 185 ? -0.320 -1.503 7.155 1.00 96.25 185 ARG A C 1
ATOM 1358 O O . ARG A 1 185 ? -1.085 -0.582 6.887 1.00 96.25 185 ARG A O 1
ATOM 1365 N N . MET A 1 186 ? -0.075 -2.504 6.323 1.00 97.00 186 MET A N 1
ATOM 1366 C CA . MET A 1 186 ? -0.900 -2.812 5.168 1.00 97.00 186 MET A CA 1
ATOM 1367 C C . MET A 1 186 ? -2.118 -3.601 5.659 1.00 97.00 186 MET A C 1
ATOM 1369 O O . MET A 1 186 ? -2.015 -4.792 5.959 1.00 97.00 186 MET A O 1
ATOM 1373 N N . VAL A 1 187 ? -3.259 -2.929 5.783 1.00 95.50 187 VAL A N 1
ATOM 1374 C CA . VAL A 1 187 ? -4.494 -3.499 6.344 1.00 95.50 187 VAL A CA 1
ATOM 1375 C C . VAL A 1 187 ? -5.136 -4.453 5.346 1.00 95.50 187 VAL A C 1
ATOM 1377 O O . VAL A 1 187 ? -5.522 -5.567 5.693 1.00 95.50 187 VAL A O 1
ATOM 1380 N N . SER A 1 188 ? -5.226 -4.034 4.083 1.00 92.56 188 SER A N 1
ATOM 1381 C CA . SER A 1 188 ? -5.734 -4.883 3.013 1.00 92.56 188 SER A CA 1
ATOM 1382 C C . SER A 1 188 ? -5.121 -4.510 1.669 1.00 92.56 188 SER A C 1
ATOM 1384 O O . SER A 1 188 ? -4.781 -3.355 1.418 1.00 92.56 188 SER A O 1
ATOM 1386 N N . PHE A 1 189 ? -5.011 -5.495 0.784 1.00 92.25 189 PHE A N 1
ATOM 1387 C CA . PHE A 1 189 ? -4.768 -5.265 -0.632 1.00 92.25 189 PHE A CA 1
ATOM 1388 C C . PHE A 1 189 ? -5.682 -6.193 -1.431 1.00 92.25 189 PHE A C 1
ATOM 1390 O O . PHE A 1 189 ? -5.845 -7.371 -1.107 1.00 92.25 189 PHE A O 1
ATOM 1397 N N . ARG A 1 190 ? -6.314 -5.660 -2.471 1.00 92.25 190 ARG A N 1
ATOM 1398 C CA . ARG A 1 190 ? -7.231 -6.399 -3.339 1.00 92.25 190 ARG A CA 1
ATOM 1399 C C . ARG A 1 190 ? -6.934 -6.058 -4.786 1.00 92.25 190 ARG A C 1
ATOM 1401 O O . ARG A 1 190 ? -6.764 -4.891 -5.124 1.00 92.25 190 ARG A O 1
ATOM 1408 N N . TYR A 1 191 ? -6.938 -7.080 -5.634 1.00 92.81 191 TYR A N 1
ATOM 1409 C CA . TYR A 1 191 ? -6.888 -6.920 -7.080 1.00 92.81 191 TYR A CA 1
ATOM 1410 C C . TYR A 1 191 ? -8.225 -7.309 -7.709 1.00 92.81 191 TYR A C 1
ATOM 1412 O O . TYR A 1 191 ? -8.799 -8.348 -7.388 1.00 92.81 191 TYR A O 1
ATOM 1420 N N . ILE A 1 192 ? -8.703 -6.481 -8.632 1.00 92.81 192 ILE A N 1
ATOM 1421 C CA . ILE A 1 192 ? -9.871 -6.748 -9.466 1.00 92.81 192 ILE A CA 1
ATOM 1422 C C . ILE A 1 192 ? -9.384 -6.790 -10.913 1.00 92.81 192 ILE A C 1
ATOM 1424 O O . ILE A 1 192 ? -8.956 -5.769 -11.449 1.00 92.81 192 ILE A O 1
ATOM 1428 N N . GLY A 1 193 ? -9.465 -7.956 -11.560 1.00 91.31 193 GLY A N 1
ATOM 1429 C CA . GLY A 1 193 ? -9.065 -8.184 -12.960 1.00 91.31 193 GLY A CA 1
ATOM 1430 C C . GLY A 1 193 ? -10.038 -7.595 -13.988 1.00 91.31 193 GLY A C 1
ATOM 1431 O O . GLY A 1 193 ? -10.423 -8.260 -14.950 1.00 91.31 193 GLY A O 1
ATOM 1432 N N . HIS A 1 194 ? -10.493 -6.367 -13.752 1.00 90.25 194 HIS A N 1
ATOM 1433 C CA . HIS A 1 194 ? -11.440 -5.642 -14.584 1.00 90.25 194 HIS A CA 1
ATOM 1434 C C . HIS A 1 194 ? -10.901 -4.250 -14.912 1.00 90.25 194 HIS A C 1
ATOM 1436 O O . HIS A 1 194 ? -10.072 -3.688 -14.202 1.00 90.25 194 HIS A O 1
ATOM 1442 N N . GLU A 1 195 ? -11.371 -3.690 -16.017 1.00 92.00 195 GLU A N 1
ATOM 1443 C CA . GLU A 1 195 ? -11.043 -2.325 -16.396 1.00 92.00 195 GLU A CA 1
ATOM 1444 C C . GLU A 1 195 ? -12.065 -1.369 -15.798 1.00 92.00 195 GLU A C 1
ATOM 1446 O O . GLU A 1 195 ? -13.216 -1.390 -16.210 1.00 92.00 195 GLU A O 1
ATOM 1451 N N . ALA A 1 196 ? -11.635 -0.510 -14.877 1.00 93.50 196 ALA A N 1
ATOM 1452 C CA . ALA A 1 196 ? -12.518 0.481 -14.280 1.00 93.50 196 ALA A CA 1
ATOM 1453 C C . ALA A 1 196 ? -12.615 1.765 -15.117 1.00 93.50 196 ALA A C 1
ATOM 1455 O O . ALA A 1 196 ? -11.612 2.390 -15.492 1.00 93.50 196 ALA A O 1
ATOM 1456 N N . SER A 1 197 ? -13.851 2.201 -15.339 1.00 94.94 197 SER A N 1
ATOM 1457 C CA . SER A 1 197 ? -14.195 3.565 -15.733 1.00 94.94 197 SER A CA 1
ATOM 1458 C C . SER A 1 197 ? -13.813 4.575 -14.645 1.00 94.94 197 SER A C 1
ATOM 1460 O O . SER A 1 197 ? -13.592 4.229 -13.486 1.00 94.94 197 SER A O 1
ATOM 1462 N N . THR A 1 198 ? -13.775 5.862 -14.995 1.00 95.38 198 THR A N 1
ATOM 1463 C CA . THR A 1 198 ? -13.525 6.942 -14.026 1.00 95.38 198 THR A CA 1
ATOM 1464 C C . THR A 1 198 ? -14.525 6.923 -12.865 1.00 95.38 198 THR A C 1
ATOM 1466 O O . THR A 1 198 ? -14.131 7.095 -11.716 1.00 95.38 198 THR A O 1
ATOM 1469 N N . SER A 1 199 ? -15.807 6.670 -13.147 1.00 95.56 199 SER A N 1
ATOM 1470 C CA . SER A 1 199 ? -16.854 6.566 -12.124 1.00 95.56 199 SER A CA 1
ATOM 1471 C C . SER A 1 199 ? -16.662 5.368 -11.199 1.00 95.56 199 SER A C 1
ATOM 1473 O O . SER A 1 199 ? -16.922 5.481 -10.008 1.00 95.56 199 SER A O 1
ATOM 1475 N N . GLU A 1 200 ? -16.177 4.238 -11.715 1.00 95.69 200 GLU A N 1
ATOM 1476 C CA . GLU A 1 200 ? -15.884 3.067 -10.883 1.00 95.69 200 GLU A CA 1
ATOM 1477 C C . GLU A 1 200 ? -14.658 3.298 -10.002 1.00 95.69 200 GLU A C 1
ATOM 1479 O O . GLU A 1 200 ? -14.688 2.939 -8.834 1.00 95.69 200 GLU A O 1
ATOM 1484 N N . VAL A 1 201 ? -13.608 3.958 -10.510 1.00 96.19 201 VAL A N 1
ATOM 1485 C CA . VAL A 1 201 ? -12.453 4.343 -9.678 1.00 96.19 201 VAL A CA 1
ATOM 1486 C C . VAL A 1 201 ? -12.885 5.256 -8.533 1.00 96.19 201 VAL A C 1
ATOM 1488 O O . VAL A 1 201 ? -12.436 5.057 -7.411 1.00 96.19 201 VAL A O 1
ATOM 1491 N N . ILE A 1 202 ? -13.772 6.220 -8.801 1.00 95.56 202 ILE A N 1
ATOM 1492 C CA . ILE A 1 202 ? -14.365 7.076 -7.764 1.00 95.56 202 ILE A CA 1
ATOM 1493 C C . ILE A 1 202 ? -15.136 6.229 -6.751 1.00 95.56 202 ILE A C 1
ATOM 1495 O O . ILE A 1 202 ? -14.887 6.360 -5.561 1.00 95.56 202 ILE A O 1
ATOM 1499 N N . ALA A 1 203 ? -16.009 5.330 -7.213 1.00 93.31 203 ALA A N 1
ATOM 1500 C CA . ALA A 1 203 ? -16.807 4.480 -6.335 1.00 93.31 203 ALA A CA 1
ATOM 1501 C C . ALA A 1 203 ? -15.943 3.560 -5.456 1.00 93.31 203 ALA A C 1
ATOM 1503 O O . ALA A 1 203 ? -16.207 3.438 -4.268 1.00 93.31 203 ALA A O 1
ATOM 1504 N N . TYR A 1 204 ? -14.884 2.961 -6.008 1.00 94.31 204 TYR A N 1
ATOM 1505 C CA . TYR A 1 204 ? -13.927 2.162 -5.237 1.00 94.31 204 TYR A CA 1
ATOM 1506 C C . TYR A 1 204 ? -13.105 2.992 -4.253 1.00 94.31 204 TYR A C 1
ATOM 1508 O O . TYR A 1 204 ? -12.595 2.448 -3.282 1.00 94.31 204 TYR A O 1
ATOM 1516 N N . ALA A 1 205 ? -12.911 4.278 -4.541 1.00 93.31 205 ALA A N 1
ATOM 1517 C CA . ALA A 1 205 ? -12.147 5.192 -3.708 1.00 93.31 205 ALA A CA 1
ATOM 1518 C C . ALA A 1 205 ? -12.994 5.869 -2.628 1.00 93.31 205 ALA A C 1
ATOM 1520 O O . ALA A 1 205 ? -12.433 6.556 -1.776 1.00 93.31 205 ALA A O 1
ATOM 1521 N N . THR A 1 206 ? -14.317 5.736 -2.677 1.00 88.12 206 THR A N 1
ATOM 1522 C CA . THR A 1 206 ? -15.199 6.185 -1.606 1.00 88.12 206 THR A CA 1
ATOM 1523 C C . THR A 1 206 ? -15.111 5.165 -0.471 1.00 88.12 206 THR A C 1
ATOM 1525 O O . THR A 1 206 ? -15.364 3.984 -0.721 1.00 88.12 206 THR A O 1
ATOM 1528 N N . PRO A 1 207 ? -14.728 5.578 0.750 1.00 70.06 207 PRO A N 1
ATOM 1529 C CA . PRO A 1 207 ? -14.806 4.703 1.910 1.00 70.06 207 PRO A CA 1
ATOM 1530 C C . PRO A 1 207 ? -16.230 4.160 2.041 1.00 70.06 207 PRO A C 1
ATOM 1532 O O . PRO A 1 207 ? -17.197 4.898 1.847 1.00 70.06 207 PRO A O 1
ATOM 1535 N N . ASP A 1 208 ? -16.370 2.862 2.303 1.00 66.75 208 ASP A N 1
ATOM 1536 C CA . ASP A 1 208 ? -17.684 2.282 2.556 1.00 66.75 208 ASP A CA 1
ATOM 1537 C C . ASP A 1 208 ? -18.144 2.742 3.943 1.00 66.75 208 ASP A C 1
ATOM 1539 O O . ASP A 1 208 ? -17.827 2.123 4.956 1.00 66.75 208 ASP A O 1
ATOM 1543 N N . GLU A 1 209 ? -18.861 3.867 3.984 1.00 56.59 209 GLU A N 1
ATOM 1544 C CA . GLU A 1 209 ? -19.375 4.473 5.216 1.00 56.59 209 GLU A CA 1
ATOM 1545 C C . GLU A 1 209 ? -20.189 3.464 6.046 1.00 56.59 209 GLU A C 1
ATOM 1547 O O . GLU A 1 209 ? -20.177 3.518 7.273 1.00 56.59 209 GLU A O 1
ATOM 1552 N N . TRP A 1 210 ? -20.858 2.498 5.404 1.00 49.09 210 TRP A N 1
ATOM 1553 C CA . TRP A 1 210 ? -21.601 1.450 6.106 1.00 49.09 210 TRP A CA 1
ATOM 1554 C C . TRP A 1 210 ? -20.690 0.404 6.739 1.00 49.09 210 TRP A C 1
ATOM 1556 O O . TRP A 1 210 ? -20.994 -0.073 7.833 1.00 49.09 210 TRP A O 1
ATOM 1566 N N . ALA A 1 211 ? -19.570 0.073 6.095 1.00 56.00 211 ALA A N 1
ATOM 1567 C CA . ALA A 1 211 ? -18.551 -0.781 6.692 1.00 56.00 211 ALA A CA 1
ATOM 1568 C C . ALA A 1 211 ? -17.872 -0.082 7.877 1.00 56.00 211 ALA A C 1
ATOM 1570 O O . ALA A 1 211 ? -17.694 -0.708 8.913 1.00 56.00 211 ALA A O 1
ATOM 1571 N N . GLU A 1 212 ? -17.586 1.220 7.777 1.00 55.25 212 GLU A N 1
ATOM 1572 C CA . GLU A 1 212 ? -17.014 2.002 8.882 1.00 55.25 212 GLU A CA 1
ATOM 1573 C C . GLU A 1 212 ? -17.979 2.133 10.065 1.00 55.25 212 GLU A C 1
ATOM 1575 O O . GLU A 1 212 ? -17.568 1.994 11.215 1.00 55.25 212 GLU A O 1
ATOM 1580 N N . ILE A 1 213 ? -19.274 2.343 9.804 1.00 53.34 213 ILE A N 1
ATOM 1581 C CA . ILE A 1 213 ? -20.306 2.355 10.849 1.00 53.34 213 ILE A CA 1
ATOM 1582 C C . ILE A 1 213 ? -20.432 0.970 11.488 1.00 53.34 213 ILE A C 1
ATOM 1584 O O . ILE A 1 213 ? -20.492 0.873 12.712 1.00 53.34 213 ILE A O 1
ATOM 1588 N N . SER A 1 214 ? -20.459 -0.099 10.690 1.00 54.53 214 SER A N 1
ATOM 1589 C CA . SER A 1 214 ? -20.559 -1.468 11.200 1.00 54.53 214 SER A CA 1
ATOM 1590 C C . SER A 1 214 ? -19.332 -1.856 12.028 1.00 54.53 214 SER A C 1
ATOM 1592 O O . SER A 1 214 ? -19.490 -2.407 13.115 1.00 54.53 214 SER A O 1
ATOM 1594 N N . ASP A 1 215 ? -18.124 -1.532 11.563 1.00 54.75 215 ASP A N 1
ATOM 1595 C CA . ASP A 1 215 ? -16.878 -1.769 12.295 1.00 54.75 215 ASP A CA 1
ATOM 1596 C C . ASP A 1 215 ? -16.818 -0.918 13.564 1.00 54.75 215 ASP A C 1
ATOM 1598 O O . ASP A 1 215 ? -16.496 -1.447 14.623 1.00 54.75 215 ASP A O 1
ATOM 1602 N N . PHE A 1 216 ? -17.204 0.362 13.516 1.00 64.69 216 PHE A N 1
ATOM 1603 C CA . PHE A 1 216 ? -17.290 1.209 14.708 1.00 64.69 216 PHE A CA 1
ATOM 1604 C C . PHE A 1 216 ? -18.269 0.638 15.735 1.00 64.69 216 PHE A C 1
ATOM 1606 O O . PHE A 1 216 ? -17.955 0.582 16.924 1.00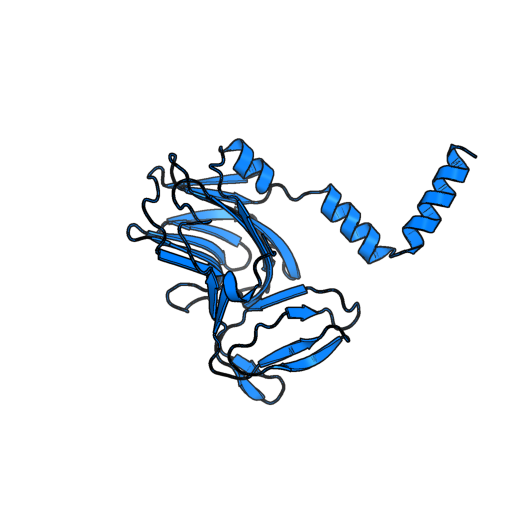 64.69 216 PHE A O 1
ATOM 1613 N N . VAL A 1 217 ? -19.446 0.193 15.293 1.00 61.41 217 VAL A N 1
ATOM 1614 C CA . VAL A 1 217 ? -20.458 -0.402 16.168 1.00 61.41 217 VAL A CA 1
ATOM 1615 C C . VAL A 1 217 ? -19.933 -1.694 16.797 1.00 61.41 217 VAL A C 1
ATOM 1617 O O . VAL A 1 217 ? -20.007 -1.851 18.014 1.00 61.41 217 VAL A O 1
ATOM 1620 N N . MET A 1 218 ? -19.325 -2.574 16.002 1.00 59.62 218 MET A N 1
ATOM 1621 C CA . MET A 1 218 ? -18.740 -3.830 16.479 1.00 59.62 218 MET A CA 1
ATOM 1622 C C . MET A 1 218 ? -17.548 -3.604 17.417 1.00 59.62 218 MET A C 1
ATOM 1624 O O . MET A 1 218 ? -17.402 -4.300 18.417 1.00 59.62 218 MET A O 1
ATOM 1628 N N . GLN A 1 219 ? -16.702 -2.616 17.133 1.00 58.97 219 GLN A N 1
ATOM 1629 C CA . GLN A 1 219 ? -15.496 -2.320 17.905 1.00 58.97 219 GLN A CA 1
ATOM 1630 C C . GLN A 1 219 ? -15.808 -1.549 19.199 1.00 58.97 219 GLN A C 1
ATOM 1632 O O . GLN A 1 219 ? -15.108 -1.719 20.196 1.00 58.97 219 GLN A O 1
ATOM 1637 N N . THR A 1 220 ? -16.873 -0.740 19.208 1.00 59.94 220 THR A N 1
ATOM 1638 C CA . THR A 1 220 ? -17.296 0.061 20.371 1.00 59.94 220 THR A CA 1
ATOM 1639 C C . THR A 1 220 ? -18.230 -0.709 21.301 1.00 59.94 220 THR A C 1
ATOM 1641 O O . THR A 1 220 ? -18.142 -0.546 22.517 1.00 59.94 220 THR A O 1
ATOM 1644 N N . TYR A 1 221 ? -19.123 -1.535 20.750 1.00 66.50 221 TYR A N 1
ATOM 1645 C CA . TYR A 1 221 ? -20.196 -2.185 21.512 1.00 66.50 221 TYR A CA 1
ATOM 1646 C C . TYR A 1 221 ? -20.117 -3.719 21.512 1.00 66.50 221 TYR A C 1
ATOM 1648 O O . TYR A 1 221 ? -20.816 -4.354 22.299 1.00 66.50 221 TYR A O 1
ATOM 1656 N N . GLY A 1 222 ? -19.264 -4.339 20.688 1.00 69.38 222 GLY A N 1
ATOM 1657 C CA . GLY A 1 222 ? -19.118 -5.798 20.633 1.00 69.38 222 GLY A CA 1
ATOM 1658 C C . GLY A 1 222 ? -20.453 -6.530 20.433 1.00 69.38 222 GLY A C 1
ATOM 1659 O O . GLY A 1 222 ? -21.367 -6.031 19.776 1.00 69.38 222 GLY A O 1
ATOM 1660 N N . ASP A 1 223 ? -20.593 -7.700 21.062 1.00 60.28 223 ASP A N 1
ATOM 1661 C CA . ASP A 1 223 ? -21.826 -8.502 21.025 1.00 60.28 223 ASP A CA 1
ATOM 1662 C C . ASP A 1 223 ? -23.011 -7.845 21.771 1.00 60.28 223 ASP A C 1
ATOM 1664 O O . ASP A 1 223 ? -24.153 -8.291 21.633 1.00 60.28 223 ASP A O 1
ATOM 1668 N N . GLU A 1 224 ? -22.787 -6.775 22.550 1.00 59.94 224 GLU A N 1
ATOM 1669 C CA . GLU A 1 224 ? -23.863 -6.067 23.265 1.00 59.94 224 GLU A CA 1
ATOM 1670 C C . GLU A 1 224 ? -24.821 -5.350 22.300 1.00 59.94 224 GLU A C 1
ATOM 1672 O O . GLU A 1 224 ? -25.980 -5.104 22.643 1.00 59.94 224 GLU A O 1
ATOM 1677 N N . PHE A 1 225 ? -24.388 -5.084 21.061 1.00 56.97 225 PHE A N 1
ATOM 1678 C CA . PHE A 1 225 ? -25.241 -4.486 20.036 1.00 56.97 225 PHE A CA 1
ATOM 1679 C C . PHE A 1 225 ? -26.397 -5.406 19.611 1.00 56.97 225 PHE A C 1
ATOM 1681 O O . PHE A 1 225 ? -27.505 -4.916 19.405 1.00 56.97 225 PHE A O 1
ATOM 1688 N N . LEU A 1 226 ? -26.202 -6.733 19.587 1.00 57.34 226 LEU A N 1
ATOM 1689 C CA . LEU A 1 226 ? -27.277 -7.704 19.310 1.00 57.34 226 LEU A CA 1
ATOM 1690 C C . LEU A 1 226 ? -28.371 -7.666 20.388 1.00 57.34 226 LEU A C 1
ATOM 1692 O O . LEU A 1 226 ? -29.558 -7.836 20.101 1.00 57.34 226 LEU A O 1
ATOM 1696 N N . ALA A 1 227 ? -27.983 -7.417 21.642 1.00 60.72 227 ALA A N 1
ATOM 1697 C CA . ALA A 1 227 ? -28.931 -7.254 22.738 1.00 60.72 227 ALA A CA 1
ATOM 1698 C C . ALA A 1 227 ? -29.694 -5.924 22.632 1.00 60.72 227 ALA A C 1
ATOM 1700 O O . ALA A 1 227 ? -30.887 -5.883 22.934 1.00 60.72 227 ALA A O 1
ATOM 1701 N N . LEU A 1 228 ? -29.031 -4.858 22.171 1.00 61.94 228 LEU A N 1
ATOM 1702 C CA . LEU A 1 228 ? -29.651 -3.552 21.958 1.00 61.94 228 LEU A CA 1
ATOM 1703 C C . LEU A 1 228 ? -30.605 -3.556 20.753 1.00 61.94 228 LEU A C 1
ATOM 1705 O O . LEU A 1 228 ? -31.695 -3.003 20.850 1.00 61.94 228 LEU A O 1
ATOM 1709 N N . GLU A 1 229 ? -30.242 -4.223 19.653 1.00 65.81 229 GLU A N 1
ATOM 1710 C CA . GLU A 1 229 ? -31.091 -4.410 18.469 1.00 65.81 229 GLU A CA 1
ATOM 1711 C C . GLU A 1 229 ? -32.376 -5.166 18.832 1.00 65.81 229 GLU A C 1
ATOM 1713 O O . GLU A 1 229 ? -33.472 -4.697 18.537 1.00 65.81 229 GLU A O 1
ATOM 1718 N N . ALA A 1 230 ? -32.265 -6.272 19.577 1.00 66.94 230 ALA A N 1
ATOM 1719 C CA . ALA A 1 230 ? -33.422 -7.038 20.046 1.00 66.94 230 ALA A CA 1
ATOM 1720 C C . ALA A 1 230 ? -34.306 -6.263 21.045 1.00 66.94 230 ALA A C 1
ATOM 1722 O O . ALA A 1 230 ? -35.519 -6.482 21.115 1.00 66.94 230 ALA A O 1
ATOM 1723 N N . GLN A 1 231 ? -33.719 -5.360 21.838 1.00 64.38 231 GLN A N 1
ATOM 1724 C CA . GLN A 1 231 ? -34.467 -4.459 22.720 1.00 64.38 231 GLN A CA 1
ATOM 1725 C C . GLN A 1 231 ? -35.173 -3.349 21.936 1.00 64.38 231 GLN A C 1
ATOM 1727 O O . GLN A 1 231 ? -36.311 -3.013 22.261 1.00 64.38 231 GLN A O 1
ATOM 1732 N N . LEU A 1 232 ? -34.528 -2.802 20.904 1.00 62.47 232 LEU A N 1
ATOM 1733 C CA . LEU A 1 232 ? -35.093 -1.762 20.051 1.00 62.47 232 LEU A CA 1
ATOM 1734 C C . LEU A 1 232 ? -36.227 -2.316 19.180 1.00 62.47 232 LEU A C 1
ATOM 1736 O O . LEU A 1 232 ? -37.276 -1.687 19.076 1.00 62.47 232 LEU A O 1
ATOM 1740 N N . ASP A 1 233 ? -36.055 -3.517 18.625 1.00 73.00 233 ASP A N 1
ATOM 1741 C CA . ASP A 1 233 ? -37.079 -4.207 17.838 1.00 73.00 233 ASP A CA 1
ATOM 1742 C C . ASP A 1 233 ? -38.299 -4.560 18.705 1.00 73.00 233 ASP A C 1
ATOM 1744 O O . ASP A 1 233 ? -39.429 -4.284 18.316 1.00 73.00 233 ASP A O 1
ATOM 1748 N N . ASN A 1 234 ? -38.096 -5.026 19.945 1.00 68.50 234 ASN A N 1
ATOM 1749 C CA . ASN A 1 234 ? -39.195 -5.188 20.908 1.00 68.50 234 ASN A CA 1
ATOM 1750 C C . ASN A 1 234 ? -39.853 -3.860 21.313 1.00 68.50 234 ASN A C 1
ATOM 1752 O O . ASN A 1 234 ? -41.043 -3.839 21.595 1.00 68.50 234 ASN A O 1
ATOM 1756 N N . ALA A 1 235 ? -39.116 -2.751 21.380 1.00 64.38 235 ALA A N 1
ATOM 1757 C CA . ALA A 1 235 ? -39.694 -1.454 21.734 1.00 64.38 235 ALA A CA 1
ATOM 1758 C C . ALA A 1 235 ? -40.511 -0.828 20.588 1.00 64.38 235 ALA A C 1
ATOM 1760 O O . ALA A 1 235 ? -41.393 -0.007 20.844 1.00 64.38 235 ALA A O 1
ATOM 1761 N N . ILE A 1 236 ? -40.196 -1.177 19.337 1.00 67.62 236 ILE A N 1
ATOM 1762 C CA . ILE A 1 236 ? -40.852 -0.648 18.134 1.00 67.62 236 ILE A CA 1
ATOM 1763 C C . ILE A 1 236 ? -41.986 -1.567 17.666 1.00 67.62 236 ILE A C 1
ATOM 1765 O O . ILE A 1 236 ? -43.042 -1.075 17.267 1.00 67.62 236 ILE A O 1
ATOM 1769 N N . ASN A 1 237 ? -41.765 -2.882 17.700 1.00 77.19 237 ASN A N 1
ATOM 1770 C CA . ASN A 1 237 ? -42.640 -3.896 17.110 1.00 77.19 237 ASN A CA 1
ATOM 1771 C C . ASN A 1 237 ? -43.273 -4.854 18.138 1.00 77.19 237 ASN A C 1
ATOM 1773 O O . ASN A 1 237 ? -44.096 -5.684 17.743 1.00 77.19 237 ASN A O 1
ATOM 1777 N N . GLY A 1 238 ? -42.888 -4.768 19.417 1.00 52.72 238 GLY A N 1
ATOM 1778 C CA . GLY A 1 238 ? -43.424 -5.573 20.524 1.00 52.72 238 GLY A CA 1
ATOM 1779 C C . GLY A 1 238 ? -44.581 -4.925 21.274 1.00 52.72 238 GLY A C 1
ATOM 1780 O O . GLY A 1 238 ? -44.665 -3.676 21.318 1.00 52.72 238 GLY A O 1
#

Foldseek 3Di:
DPDDDPVLWKFKFWPAWAWAQALCLDIDIDGTRDWHFHAHSPLSHTQATAFADFDAHPVRDTTHGMWMWTDDDPVQDDLAFKKKKWKWAQAAADKKFAKWWDAPQWIWGWIAHRQWIWTATHVDTDTDHGHDHRDIFIKMWFAHCQGIKIAAQLDIDRHDRHGGPDTPIMTGQADPVRPHGNNGHGRDMDMDRGHDDPNVNSVSNHPPVVVVVVCCCCVVQNPVVVVVVVVVCVVVPD